Protein AF-A0AAF0RK86-F1 (afdb_monomer)

Structure (mmCIF, N/CA/C/O backbone):
data_AF-A0AAF0RK86-F1
#
_entry.id   AF-A0AAF0RK86-F1
#
loop_
_atom_site.group_PDB
_atom_site.id
_atom_site.type_symbol
_atom_site.label_atom_id
_atom_site.label_alt_id
_atom_site.label_comp_id
_atom_site.label_asym_id
_atom_site.label_entity_id
_atom_site.label_seq_id
_atom_site.pdbx_PDB_ins_code
_atom_site.Cartn_x
_atom_site.Cartn_y
_atom_site.Cartn_z
_atom_site.occupancy
_atom_site.B_iso_or_equiv
_atom_site.auth_seq_id
_atom_site.auth_comp_id
_atom_site.auth_asym_id
_atom_site.auth_atom_id
_atom_site.pdbx_PDB_model_num
ATOM 1 N N . MET A 1 1 ? 16.952 -44.220 6.419 1.00 40.09 1 MET A N 1
ATOM 2 C CA . MET A 1 1 ? 17.665 -42.927 6.350 1.00 40.09 1 MET A CA 1
ATOM 3 C C . MET A 1 1 ? 16.586 -41.848 6.299 1.00 40.09 1 MET A C 1
ATOM 5 O O . MET A 1 1 ? 15.964 -41.678 5.262 1.00 40.09 1 MET A O 1
ATOM 9 N N . PHE A 1 2 ? 16.224 -41.270 7.447 1.00 36.56 2 PHE A N 1
ATOM 10 C CA . PHE A 1 2 ? 15.097 -40.336 7.564 1.00 36.56 2 PHE A CA 1
ATOM 11 C C . PHE A 1 2 ? 15.593 -38.906 7.329 1.00 36.56 2 PHE A C 1
ATOM 13 O O . PHE A 1 2 ? 16.354 -38.378 8.135 1.00 36.56 2 PHE A O 1
ATOM 20 N N . GLY A 1 3 ? 15.179 -38.295 6.219 1.00 39.00 3 GLY A N 1
ATOM 21 C CA . GLY A 1 3 ? 15.371 -36.870 5.964 1.00 39.00 3 GLY A CA 1
ATOM 22 C C . GLY A 1 3 ? 14.286 -36.075 6.681 1.00 39.00 3 GLY A C 1
ATOM 23 O O . GLY A 1 3 ? 13.140 -36.055 6.241 1.00 39.00 3 GLY A O 1
ATOM 24 N N . ILE A 1 4 ? 14.635 -35.444 7.800 1.00 43.69 4 ILE A N 1
ATOM 25 C CA . ILE A 1 4 ? 13.750 -34.507 8.494 1.00 43.69 4 ILE A CA 1
ATOM 26 C C . ILE A 1 4 ? 13.741 -33.215 7.676 1.00 43.69 4 ILE A C 1
ATOM 28 O O . ILE A 1 4 ? 14.722 -32.472 7.652 1.00 43.69 4 ILE A O 1
ATOM 32 N N . GLY A 1 5 ? 12.637 -32.969 6.970 1.00 41.56 5 GLY A N 1
ATOM 33 C CA . GLY A 1 5 ? 12.383 -31.692 6.316 1.00 41.56 5 GLY A CA 1
ATOM 34 C C . GLY A 1 5 ? 12.372 -30.568 7.349 1.00 41.56 5 GLY A C 1
ATOM 35 O O . GLY A 1 5 ? 11.684 -30.656 8.368 1.00 41.56 5 GLY A O 1
ATOM 36 N N . LYS A 1 6 ? 13.136 -29.502 7.090 1.00 40.78 6 LYS A N 1
ATOM 37 C CA . LYS A 1 6 ? 12.998 -28.231 7.808 1.00 40.78 6 LYS A CA 1
ATOM 38 C C . LYS A 1 6 ? 11.558 -27.746 7.624 1.00 40.78 6 LYS A C 1
ATOM 40 O O . LYS A 1 6 ? 11.199 -27.292 6.544 1.00 40.78 6 LYS A O 1
ATOM 45 N N . LYS A 1 7 ? 10.738 -27.843 8.674 1.00 39.44 7 LYS A N 1
ATOM 46 C CA . LYS A 1 7 ? 9.525 -27.030 8.794 1.00 39.44 7 LYS A CA 1
ATOM 47 C C . LYS A 1 7 ? 9.979 -25.576 8.847 1.00 39.44 7 LYS A C 1
ATOM 49 O O . LYS A 1 7 ? 10.621 -25.172 9.812 1.00 39.44 7 LYS A O 1
ATOM 54 N N . THR A 1 8 ? 9.686 -24.816 7.803 1.00 38.19 8 THR A N 1
ATOM 55 C CA . THR A 1 8 ? 9.749 -23.359 7.842 1.00 38.19 8 THR A CA 1
ATOM 56 C C . THR A 1 8 ? 8.647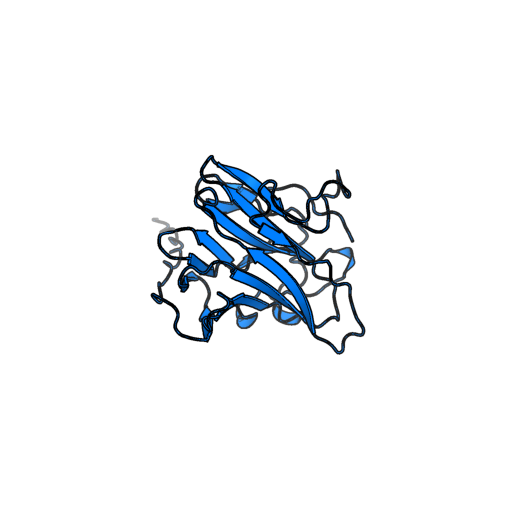 -22.912 8.795 1.00 38.19 8 THR A C 1
ATOM 58 O O . THR A 1 8 ? 7.467 -22.982 8.464 1.00 38.19 8 THR A O 1
ATOM 61 N N . THR A 1 9 ? 9.003 -22.565 10.026 1.00 41.25 9 THR A N 1
ATOM 62 C CA . THR A 1 9 ? 8.086 -21.906 10.954 1.00 41.25 9 THR A CA 1
ATOM 63 C C . THR A 1 9 ? 7.843 -20.506 10.400 1.00 41.25 9 THR A C 1
ATOM 65 O O . THR A 1 9 ? 8.735 -19.662 10.456 1.00 41.25 9 THR A O 1
ATOM 68 N N . GLU A 1 10 ? 6.672 -20.262 9.810 1.00 49.47 10 GLU A N 1
ATOM 69 C CA . GLU A 1 10 ? 6.199 -18.892 9.607 1.00 49.47 10 GLU A CA 1
ATOM 70 C C . GLU A 1 10 ? 6.184 -18.209 10.975 1.00 49.47 10 GLU A C 1
ATOM 72 O O . GLU A 1 10 ? 5.601 -18.723 11.932 1.00 49.47 10 GLU A O 1
ATOM 77 N N . ALA A 1 11 ? 6.901 -17.092 11.099 1.00 56.56 11 ALA A N 1
ATOM 78 C CA . ALA A 1 11 ? 6.894 -16.309 12.322 1.00 56.56 11 ALA A CA 1
ATOM 79 C C . ALA A 1 11 ? 5.467 -15.795 12.554 1.00 56.56 11 ALA A C 1
ATOM 81 O O . ALA A 1 11 ? 4.957 -14.995 11.771 1.00 56.56 11 ALA A O 1
ATOM 82 N N . THR A 1 12 ? 4.818 -16.276 13.614 1.00 66.88 12 THR A N 1
ATOM 83 C CA . THR A 1 12 ? 3.510 -15.785 14.057 1.00 66.88 12 THR A CA 1
ATOM 84 C C . THR A 1 12 ? 3.578 -14.287 14.318 1.00 66.88 12 THR A C 1
ATOM 86 O O . THR A 1 12 ? 4.503 -13.814 14.980 1.00 66.88 12 THR A O 1
ATOM 89 N N . ALA A 1 13 ? 2.593 -13.555 13.802 1.00 77.81 13 ALA A N 1
ATOM 90 C CA . ALA A 1 13 ? 2.489 -12.121 14.006 1.00 77.81 13 ALA A CA 1
ATOM 91 C C . ALA A 1 13 ? 2.368 -11.767 15.499 1.00 77.81 13 ALA A C 1
ATOM 93 O O . ALA A 1 13 ? 1.672 -12.462 16.242 1.00 77.81 13 ALA A O 1
ATOM 94 N N . SER A 1 14 ? 3.025 -10.687 15.935 1.00 90.06 14 SER A N 1
ATOM 95 C CA . SER A 1 14 ? 2.922 -10.183 17.313 1.00 90.06 14 SER A CA 1
ATOM 96 C C . SER A 1 14 ? 2.040 -8.936 17.365 1.00 90.06 14 SER A C 1
ATOM 98 O O . SER A 1 14 ? 2.344 -7.946 16.697 1.00 90.06 14 SER A O 1
ATOM 100 N N . ASP A 1 15 ? 0.976 -8.980 18.164 1.00 93.50 15 ASP A N 1
ATOM 101 C CA . ASP A 1 15 ? 0.041 -7.866 18.352 1.00 93.50 15 ASP A CA 1
ATOM 102 C C . ASP A 1 15 ? 0.522 -6.922 19.466 1.00 93.50 15 ASP A C 1
ATOM 104 O O . ASP A 1 15 ? 0.817 -7.360 20.580 1.00 93.50 15 ASP A O 1
ATOM 108 N N . LEU A 1 16 ? 0.623 -5.632 19.150 1.00 95.38 16 LEU A N 1
ATOM 109 C CA . LEU A 1 16 ? 1.061 -4.561 20.046 1.00 95.38 16 LEU A CA 1
ATOM 110 C C . LEU A 1 16 ? -0.105 -3.8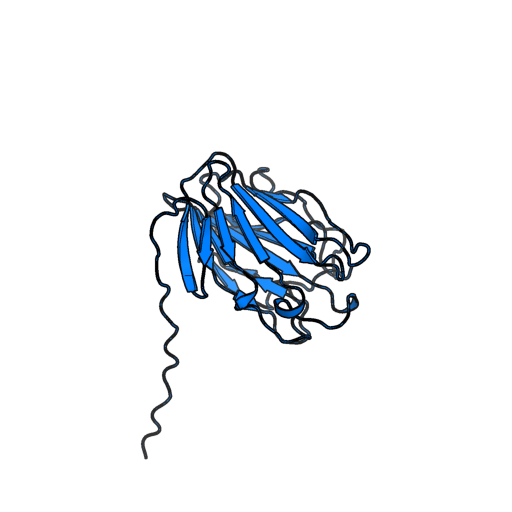81 20.785 1.00 95.38 16 LEU A C 1
ATOM 112 O O . LEU A 1 16 ? 0.127 -2.993 21.604 1.00 95.38 16 LEU A O 1
ATOM 116 N N . GLY A 1 17 ? -1.351 -4.281 20.514 1.00 95.44 17 GLY A N 1
ATOM 117 C CA . GLY A 1 17 ? -2.549 -3.697 21.107 1.00 95.44 17 GLY A CA 1
ATOM 118 C C . GLY A 1 17 ? -3.030 -2.456 20.357 1.00 95.44 17 GLY A C 1
ATOM 119 O O . GLY A 1 17 ? -3.037 -2.418 19.128 1.00 95.44 17 GLY A O 1
ATOM 120 N N . VAL A 1 18 ? -3.489 -1.444 21.096 1.00 94.94 18 VAL A N 1
ATOM 121 C CA . VAL A 1 18 ? -3.996 -0.187 20.525 1.00 94.94 18 VAL A CA 1
ATOM 122 C C . VAL A 1 18 ? -2.891 0.863 20.556 1.00 94.94 18 VAL A C 1
ATOM 124 O O . VAL A 1 18 ? -2.265 1.070 21.595 1.00 94.94 18 VAL A O 1
ATOM 127 N N . ALA A 1 19 ? -2.652 1.523 19.426 1.00 94.75 19 ALA A N 1
ATOM 128 C CA . ALA A 1 19 ? -1.661 2.583 19.326 1.00 94.75 19 ALA A CA 1
ATOM 129 C C . ALA A 1 19 ? -1.999 3.750 20.262 1.00 94.75 19 ALA A C 1
ATOM 131 O O . ALA A 1 19 ? -3.167 4.068 20.487 1.00 94.75 19 ALA A O 1
ATOM 132 N N . GLN A 1 20 ? -0.952 4.374 20.791 1.00 93.94 20 GLN A N 1
ATOM 133 C CA . GLN A 1 20 ? -1.006 5.624 21.541 1.00 93.94 20 GLN A CA 1
ATOM 134 C C . GLN A 1 20 ? 0.159 6.488 21.055 1.00 93.94 20 GLN A C 1
ATOM 136 O O . GLN A 1 20 ? 1.323 6.159 21.296 1.00 93.94 20 GLN A O 1
ATOM 141 N N . GLY A 1 21 ? -0.141 7.562 20.329 1.00 95.12 21 GLY A N 1
ATOM 142 C CA . GLY A 1 21 ? 0.867 8.389 19.672 1.00 95.12 21 GLY A CA 1
ATOM 143 C C . GLY A 1 21 ? 1.490 7.708 18.447 1.00 95.12 21 GLY A C 1
ATOM 144 O O . GLY A 1 21 ? 0.813 7.029 17.673 1.00 95.12 21 GLY A O 1
ATOM 145 N N . ARG A 1 22 ? 2.798 7.906 18.236 1.00 96.62 22 ARG A N 1
ATOM 146 C CA . ARG A 1 22 ? 3.511 7.397 17.054 1.00 96.62 22 ARG A CA 1
ATOM 147 C C . ARG A 1 22 ? 4.191 6.057 17.335 1.00 96.62 22 ARG A C 1
ATOM 149 O O . ARG A 1 22 ? 5.082 5.996 18.178 1.00 96.62 22 ARG A O 1
ATOM 156 N N . ILE A 1 23 ? 3.834 5.022 16.577 1.00 96.62 23 ILE A N 1
ATOM 157 C CA . ILE A 1 23 ? 4.388 3.667 16.702 1.00 96.62 23 ILE A CA 1
ATOM 158 C C . ILE A 1 23 ? 4.954 3.200 15.358 1.00 96.62 23 ILE A C 1
ATOM 160 O O . ILE A 1 23 ? 4.256 3.253 14.351 1.00 96.62 23 ILE A O 1
ATOM 164 N N . SER A 1 24 ? 6.192 2.701 15.348 1.00 95.06 24 SER A N 1
ATOM 165 C CA . SER A 1 24 ? 6.800 2.056 14.175 1.00 95.06 24 SER A CA 1
ATOM 166 C C . SER A 1 24 ? 6.700 0.537 14.289 1.00 95.06 24 SER A C 1
ATOM 168 O O . SER A 1 24 ? 6.996 -0.024 15.346 1.00 95.06 24 SER A O 1
ATOM 170 N N . LEU A 1 25 ? 6.267 -0.125 13.215 1.00 94.44 25 LEU A N 1
ATOM 171 C CA . LEU A 1 25 ? 6.122 -1.577 13.158 1.00 94.44 25 LEU A CA 1
ATOM 172 C C . LEU A 1 25 ? 7.380 -2.259 12.611 1.00 94.44 25 LEU A C 1
ATOM 174 O O . LEU A 1 25 ? 7.923 -1.898 11.562 1.00 94.44 25 LEU A O 1
ATOM 178 N N . GLN A 1 26 ? 7.765 -3.348 13.269 1.00 91.12 26 GLN A N 1
ATOM 179 C CA . GLN A 1 26 ? 8.656 -4.377 12.735 1.00 91.12 26 GLN A CA 1
ATOM 180 C C . GLN A 1 26 ? 7.868 -5.394 11.904 1.00 91.12 26 GLN A C 1
ATOM 182 O O . GLN A 1 26 ? 6.641 -5.503 12.011 1.00 91.12 26 GLN A O 1
ATOM 187 N N . LYS A 1 27 ? 8.562 -6.127 11.029 1.00 85.75 27 LYS A N 1
ATOM 188 C CA . LYS A 1 27 ? 7.922 -7.116 10.153 1.00 85.75 27 LYS A CA 1
ATOM 189 C C . LYS A 1 27 ? 7.060 -8.112 10.943 1.00 85.75 27 LYS A C 1
ATOM 191 O O . LYS A 1 27 ? 7.476 -8.609 11.985 1.00 85.75 27 LYS A O 1
ATOM 196 N N . ASN A 1 28 ? 5.869 -8.414 10.420 1.00 86.94 28 ASN A N 1
ATOM 197 C CA . ASN A 1 28 ? 4.842 -9.259 11.042 1.00 86.94 28 ASN A CA 1
ATOM 198 C C . ASN A 1 28 ? 4.231 -8.707 12.342 1.00 86.94 28 ASN A C 1
ATOM 200 O O . ASN A 1 28 ? 3.470 -9.419 12.992 1.00 86.94 28 ASN A O 1
ATOM 204 N N . GLN A 1 29 ? 4.499 -7.460 12.736 1.00 95.06 29 GLN A N 1
ATOM 205 C CA . GLN A 1 29 ? 3.771 -6.849 13.846 1.00 95.06 29 GLN A CA 1
ATOM 206 C C . GLN A 1 29 ? 2.385 -6.372 13.412 1.00 95.06 29 GLN A C 1
ATOM 208 O O . GLN A 1 29 ? 2.166 -5.964 12.265 1.00 95.06 29 GLN A O 1
ATOM 213 N N . ILE A 1 30 ? 1.460 -6.431 14.364 1.00 96.56 30 ILE A N 1
ATOM 214 C CA . ILE A 1 30 ? 0.083 -5.966 14.239 1.00 96.56 30 ILE A CA 1
ATOM 215 C C . ILE A 1 30 ? -0.157 -4.891 15.297 1.00 96.56 30 ILE A C 1
ATOM 217 O O . ILE A 1 30 ? 0.348 -4.992 16.411 1.00 96.56 30 ILE A O 1
ATOM 221 N N . ILE A 1 31 ? -0.931 -3.868 14.954 1.00 97.75 31 ILE A N 1
ATOM 222 C CA . ILE A 1 31 ? -1.416 -2.862 15.899 1.00 97.75 31 ILE A CA 1
ATOM 223 C C . ILE A 1 31 ? -2.811 -2.397 15.493 1.00 97.75 31 ILE A C 1
ATOM 225 O O . ILE A 1 31 ? -3.184 -2.478 14.324 1.00 97.75 31 ILE A O 1
ATOM 229 N N . SER A 1 32 ? -3.586 -1.891 16.441 1.00 97.75 32 SER A N 1
ATOM 230 C CA . SER A 1 32 ? -4.899 -1.303 16.192 1.00 97.75 32 SER A CA 1
ATOM 231 C C . SER A 1 32 ? -4.868 0.217 16.343 1.00 97.75 32 SER A C 1
ATOM 233 O O . SER A 1 32 ? -4.346 0.734 17.325 1.00 97.75 32 SER A O 1
ATOM 235 N N . LEU A 1 33 ? -5.479 0.935 15.406 1.00 96.56 33 LEU A N 1
ATOM 236 C CA . LEU A 1 33 ? -5.836 2.345 15.536 1.00 96.56 33 LEU A CA 1
ATOM 237 C C . LEU A 1 33 ? -7.311 2.479 15.911 1.00 96.56 33 LEU A C 1
ATOM 239 O O . LEU A 1 33 ? -8.171 1.741 15.418 1.00 96.56 33 LEU A O 1
ATOM 243 N N . THR A 1 34 ? -7.618 3.473 16.741 1.00 95.75 34 THR A N 1
ATOM 244 C CA . THR A 1 34 ? -9.001 3.906 16.955 1.00 95.75 34 THR A CA 1
ATOM 245 C C . THR A 1 34 ? -9.589 4.380 15.628 1.00 95.75 34 THR A C 1
ATOM 247 O O . THR A 1 34 ? -8.950 5.145 14.903 1.00 95.75 34 THR A O 1
ATOM 250 N N . LYS A 1 35 ? -10.809 3.930 15.305 1.00 94.88 35 LYS A N 1
ATOM 251 C CA . LYS A 1 35 ? -11.527 4.404 14.119 1.00 94.88 35 LYS A CA 1
ATOM 252 C C . LYS A 1 35 ? -11.834 5.887 14.249 1.00 94.88 35 LYS A C 1
ATOM 254 O O . LYS A 1 35 ? -12.396 6.332 15.245 1.00 94.88 35 LYS A O 1
ATOM 259 N N . THR A 1 36 ? -11.541 6.614 13.190 1.00 96.19 36 THR A N 1
ATOM 260 C CA . THR A 1 36 ? -11.872 8.025 13.030 1.00 96.19 36 THR A CA 1
ATOM 261 C C . THR A 1 36 ? -12.604 8.206 11.700 1.00 96.19 36 THR A C 1
ATOM 263 O O . THR A 1 36 ? -12.588 7.295 10.865 1.00 96.19 36 THR A O 1
ATOM 266 N N . PRO A 1 37 ? -13.276 9.350 11.473 1.00 96.12 37 PRO A N 1
ATOM 267 C CA . PRO A 1 37 ? -13.989 9.588 10.217 1.00 96.12 37 PRO A CA 1
ATOM 268 C C . PRO A 1 37 ? -13.097 9.505 8.974 1.00 96.12 37 PRO A C 1
ATOM 270 O O . PRO A 1 37 ? -13.595 9.263 7.878 1.00 96.12 37 PRO A O 1
ATOM 273 N N . LYS A 1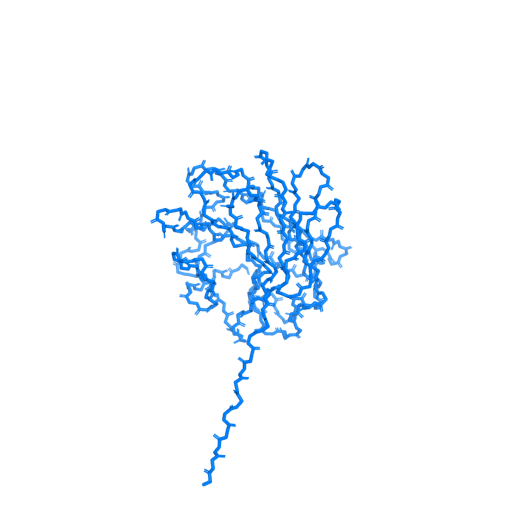 38 ? -11.791 9.731 9.146 1.00 97.00 38 LYS A N 1
ATOM 274 C CA . LYS A 1 38 ? -10.818 9.759 8.069 1.00 97.00 38 LYS A CA 1
ATOM 275 C C . LYS A 1 38 ? -9.472 9.240 8.551 1.00 97.00 38 LYS A C 1
ATOM 277 O O . LYS A 1 38 ? -8.970 9.676 9.582 1.00 97.00 38 LYS A O 1
ATOM 282 N N . ILE A 1 39 ? -8.892 8.358 7.754 1.00 97.81 39 ILE A N 1
ATOM 283 C CA . ILE A 1 39 ? -7.532 7.855 7.896 1.00 97.81 39 ILE A CA 1
ATOM 284 C C . ILE A 1 39 ? -6.779 8.228 6.630 1.00 97.81 39 ILE A C 1
ATOM 286 O O . ILE A 1 39 ? -7.318 8.085 5.533 1.00 97.81 39 ILE A O 1
ATOM 290 N N . THR A 1 40 ? -5.541 8.680 6.774 1.00 98.50 40 THR A N 1
ATOM 291 C CA . THR A 1 40 ? -4.680 8.998 5.635 1.00 98.50 40 THR A CA 1
ATOM 292 C C . THR A 1 40 ? -3.478 8.068 5.655 1.00 98.50 40 THR A C 1
ATOM 294 O O . THR A 1 40 ? -2.742 7.988 6.640 1.00 98.50 40 THR A O 1
ATOM 297 N N . VAL A 1 41 ? -3.290 7.347 4.554 1.00 98.50 41 VAL A N 1
ATOM 298 C CA . VAL A 1 41 ? -2.061 6.608 4.272 1.00 98.50 41 VAL A CA 1
ATOM 299 C C . VAL A 1 41 ? -1.167 7.517 3.450 1.00 98.50 41 VAL A C 1
ATOM 301 O O . VAL A 1 41 ? -1.608 8.019 2.424 1.00 98.50 41 VAL A O 1
ATOM 304 N N . THR A 1 42 ? 0.079 7.698 3.868 1.00 98.38 42 THR A N 1
ATOM 305 C CA . THR A 1 42 ? 1.082 8.460 3.118 1.00 98.38 42 THR A CA 1
ATOM 306 C C . THR A 1 42 ? 2.311 7.597 2.925 1.00 98.38 42 THR A C 1
ATOM 308 O O . THR A 1 42 ? 2.846 7.060 3.894 1.00 98.38 42 THR A O 1
ATOM 311 N N . VAL A 1 43 ? 2.762 7.471 1.684 1.00 97.81 43 VAL A N 1
ATOM 312 C CA . VAL A 1 43 ? 4.028 6.824 1.333 1.00 97.81 43 VAL A CA 1
ATOM 313 C C . VAL A 1 43 ? 5.030 7.913 0.994 1.00 97.81 43 VAL A C 1
ATOM 315 O O . VAL A 1 43 ? 4.665 8.891 0.350 1.00 97.81 43 VAL A O 1
ATOM 318 N N . THR A 1 44 ? 6.277 7.765 1.431 1.00 96.19 44 THR A N 1
ATOM 319 C CA . THR A 1 44 ? 7.330 8.761 1.207 1.00 96.19 44 THR A CA 1
ATOM 320 C C . THR A 1 44 ? 8.606 8.133 0.665 1.00 96.19 44 THR A C 1
ATOM 322 O O . THR A 1 44 ? 8.932 6.986 0.977 1.00 96.19 44 THR A O 1
ATOM 325 N N . TRP A 1 45 ? 9.336 8.896 -0.148 1.00 94.81 45 TRP A N 1
ATOM 326 C CA . TRP A 1 45 ? 10.656 8.539 -0.674 1.00 94.81 45 TRP A CA 1
ATOM 327 C C . TRP A 1 45 ? 11.438 9.809 -1.055 1.00 94.81 45 TRP A C 1
ATOM 329 O O . TRP A 1 45 ? 10.839 10.856 -1.296 1.00 94.81 45 TRP A O 1
ATOM 339 N N . PRO A 1 46 ? 12.779 9.771 -1.143 1.00 93.06 46 PRO A N 1
ATOM 340 C CA . PRO A 1 46 ? 13.547 10.832 -1.781 1.00 93.06 46 PRO A CA 1
ATOM 341 C C . PRO A 1 46 ? 13.151 10.967 -3.254 1.00 93.06 46 PRO A C 1
ATOM 343 O O . PRO A 1 46 ? 13.171 9.975 -3.982 1.00 93.06 46 PRO A O 1
ATOM 346 N N . ASP A 1 47 ? 12.910 12.189 -3.727 1.00 90.38 47 ASP A N 1
ATOM 347 C CA . ASP A 1 47 ? 12.425 12.537 -5.079 1.00 90.38 47 ASP A CA 1
ATOM 348 C C . ASP A 1 47 ? 13.414 12.243 -6.239 1.00 90.38 47 ASP A C 1
ATOM 350 O O . ASP A 1 47 ? 13.306 12.790 -7.336 1.00 90.38 47 ASP A O 1
ATOM 354 N N . ARG A 1 48 ? 14.399 11.367 -6.003 1.00 87.69 48 ARG A N 1
ATOM 355 C CA . ARG A 1 48 ? 15.427 10.897 -6.952 1.00 87.69 48 ARG A CA 1
ATOM 356 C C . ARG A 1 48 ? 14.930 9.806 -7.896 1.00 87.69 48 ARG A C 1
ATOM 358 O O . ARG A 1 48 ? 15.608 9.496 -8.874 1.00 87.69 48 ARG A O 1
ATOM 365 N N . THR A 1 49 ? 13.798 9.198 -7.575 1.00 87.56 49 THR A N 1
ATOM 366 C CA . THR A 1 49 ? 13.105 8.214 -8.403 1.00 87.56 49 THR A CA 1
ATOM 367 C C . THR A 1 49 ? 11.615 8.520 -8.391 1.00 87.56 49 THR A C 1
ATOM 369 O O . THR A 1 49 ? 11.145 9.301 -7.563 1.00 87.56 49 THR A O 1
ATOM 372 N N . ASP A 1 50 ? 10.905 7.919 -9.334 1.00 88.38 50 ASP A N 1
ATOM 373 C CA . ASP A 1 50 ? 9.453 7.977 -9.402 1.00 88.38 50 ASP A CA 1
ATOM 374 C C . ASP A 1 50 ? 8.903 6.681 -8.799 1.00 88.38 50 ASP A C 1
ATOM 376 O O . ASP A 1 50 ? 9.213 5.595 -9.299 1.00 88.38 50 ASP A O 1
ATOM 380 N N . TYR A 1 51 ? 8.188 6.787 -7.683 1.00 92.19 51 TYR A N 1
ATOM 381 C CA . TYR A 1 51 ? 7.365 5.694 -7.182 1.00 92.19 51 TYR A CA 1
ATOM 382 C C . TYR A 1 51 ? 5.915 6.108 -7.362 1.00 92.19 51 TYR A C 1
ATOM 384 O O . TYR A 1 51 ? 5.555 7.233 -7.050 1.00 92.19 51 TYR A O 1
ATOM 392 N N . ASP A 1 52 ? 5.093 5.171 -7.799 1.00 93.50 52 ASP A N 1
ATOM 393 C CA . ASP A 1 52 ? 3.652 5.316 -7.821 1.00 93.50 52 ASP A CA 1
ATOM 394 C C . ASP A 1 52 ? 3.042 4.537 -6.656 1.00 93.50 52 ASP A C 1
ATOM 396 O O . ASP A 1 52 ? 3.476 3.425 -6.319 1.00 93.50 52 ASP A O 1
ATOM 400 N N . VAL A 1 53 ? 1.971 5.075 -6.088 1.00 97.12 53 VAL A N 1
ATOM 401 C CA . VAL A 1 53 ? 1.156 4.405 -5.082 1.00 97.12 53 VAL A CA 1
ATOM 402 C C . VAL A 1 53 ? -0.200 4.032 -5.674 1.00 97.12 53 VAL A C 1
ATOM 404 O O . VAL A 1 53 ? -0.796 4.711 -6.509 1.00 97.12 53 VAL A O 1
ATOM 407 N N . PHE A 1 54 ? -0.708 2.880 -5.257 1.00 98.25 54 PHE A N 1
ATOM 408 C CA . PHE A 1 54 ? -2.100 2.506 -5.473 1.00 98.25 54 PHE A CA 1
ATOM 409 C C . PHE A 1 54 ? -2.597 1.654 -4.311 1.00 98.25 54 PHE A C 1
ATOM 411 O O . PHE A 1 54 ? -1.819 1.225 -3.461 1.00 98.25 54 PHE A O 1
ATOM 418 N N . ALA A 1 55 ? -3.899 1.389 -4.257 1.00 98.69 55 ALA A N 1
ATOM 419 C CA . ALA A 1 55 ? -4.468 0.469 -3.284 1.00 98.69 55 ALA A CA 1
ATOM 420 C C . ALA A 1 55 ? -5.426 -0.532 -3.918 1.00 98.69 55 ALA A C 1
ATOM 422 O O . ALA A 1 55 ? -6.198 -0.198 -4.818 1.00 98.69 55 ALA A O 1
ATOM 423 N N . LEU A 1 56 ? -5.402 -1.755 -3.391 1.00 98.81 56 LEU A N 1
ATOM 424 C CA . LEU A 1 56 ? -6.473 -2.731 -3.572 1.00 98.81 56 LEU A CA 1
ATOM 425 C C . LEU A 1 56 ? -7.462 -2.573 -2.418 1.00 98.81 56 LEU A C 1
ATOM 427 O O . LEU A 1 56 ? -7.060 -2.629 -1.254 1.00 98.81 56 LEU A O 1
ATOM 431 N N . VAL A 1 57 ? -8.741 -2.392 -2.728 1.00 98.88 57 VAL A N 1
ATOM 432 C CA . VAL A 1 57 ? -9.816 -2.246 -1.742 1.00 98.88 57 VAL A CA 1
ATOM 433 C C . VAL A 1 57 ? -10.708 -3.471 -1.830 1.00 98.88 57 VAL A C 1
ATOM 435 O O . VAL A 1 57 ? -11.460 -3.622 -2.787 1.00 98.88 57 VAL A O 1
ATOM 438 N N . LEU A 1 58 ? -10.589 -4.363 -0.848 1.00 98.88 58 LEU A N 1
ATOM 439 C CA . LEU A 1 58 ? -11.438 -5.540 -0.716 1.00 98.88 58 LEU A CA 1
ATOM 440 C C . LEU A 1 58 ? -12.712 -5.159 0.035 1.00 98.88 58 LEU A C 1
ATOM 442 O O . LEU A 1 58 ? -12.650 -4.712 1.185 1.00 98.88 58 LEU A O 1
ATOM 446 N N . TYR A 1 59 ? -13.855 -5.406 -0.591 1.00 98.75 59 TYR A N 1
ATOM 447 C CA . TYR A 1 59 ? -15.171 -5.246 0.011 1.00 98.75 59 TYR A CA 1
ATOM 448 C C . TYR A 1 59 ? -15.669 -6.550 0.644 1.00 98.75 59 TYR A C 1
ATOM 450 O O . TYR A 1 59 ? -15.184 -7.646 0.354 1.00 98.75 59 TYR A O 1
ATOM 458 N N . THR A 1 60 ? -16.639 -6.439 1.549 1.00 98.31 60 THR A N 1
ATOM 459 C CA . THR A 1 60 ? -17.184 -7.559 2.335 1.00 98.31 60 THR A CA 1
ATOM 460 C C . THR A 1 60 ? -17.985 -8.565 1.509 1.00 98.31 60 THR A C 1
ATOM 462 O O . THR A 1 60 ? -18.118 -9.715 1.922 1.00 98.31 60 THR A O 1
ATOM 465 N N . ASP A 1 61 ? -18.477 -8.177 0.333 1.00 97.69 61 ASP A N 1
ATOM 466 C CA . ASP A 1 61 ? -19.093 -9.078 -0.652 1.00 97.69 61 ASP A CA 1
ATOM 467 C C . ASP A 1 61 ? -18.053 -9.837 -1.510 1.00 97.69 61 ASP A C 1
ATOM 469 O O . ASP A 1 61 ? -18.411 -10.702 -2.311 1.00 97.69 61 ASP A O 1
ATOM 473 N N . GLY A 1 62 ? -16.762 -9.545 -1.319 1.00 98.12 62 GLY A N 1
ATOM 474 C CA . GLY A 1 62 ? -15.637 -10.192 -1.980 1.00 98.12 62 GLY A CA 1
ATOM 475 C C . GLY A 1 62 ? -15.161 -9.522 -3.268 1.00 98.12 62 GLY A C 1
ATOM 476 O O . GLY A 1 62 ? -14.193 -10.018 -3.849 1.00 98.12 62 GLY A O 1
ATOM 477 N N . HIS A 1 63 ? -15.786 -8.432 -3.728 1.00 98.12 63 HIS A N 1
ATOM 478 C CA . HIS A 1 63 ? -15.241 -7.689 -4.866 1.00 98.12 63 HIS A CA 1
ATOM 479 C C . HIS A 1 63 ? -14.029 -6.844 -4.452 1.00 98.12 63 HIS A C 1
ATOM 481 O O . HIS A 1 63 ? -13.858 -6.480 -3.286 1.00 98.12 63 HIS A O 1
ATOM 487 N N . VAL A 1 64 ? -13.165 -6.552 -5.425 1.00 98.69 64 VAL A N 1
ATOM 488 C CA . VAL A 1 64 ? -11.962 -5.741 -5.225 1.00 98.69 64 VAL A CA 1
ATOM 489 C C . VAL A 1 64 ? -11.975 -4.590 -6.214 1.00 98.69 64 VAL A C 1
ATOM 491 O O . VAL A 1 64 ? -12.062 -4.810 -7.421 1.00 98.69 64 VAL A O 1
ATOM 494 N N . GLU A 1 65 ? -11.836 -3.372 -5.709 1.00 98.62 65 GLU A N 1
ATOM 495 C CA . GLU A 1 65 ? -11.566 -2.198 -6.534 1.00 98.62 65 GLU A CA 1
ATOM 496 C C . GLU A 1 65 ? -10.081 -1.822 -6.452 1.00 98.62 65 GLU A C 1
ATOM 498 O O . GLU A 1 65 ? -9.410 -2.082 -5.453 1.00 98.62 65 GLU A O 1
ATOM 503 N N . THR A 1 66 ? -9.540 -1.225 -7.517 1.00 98.50 66 THR A N 1
ATOM 504 C CA . THR A 1 66 ? -8.177 -0.673 -7.518 1.00 98.50 66 THR A CA 1
ATOM 505 C C . THR A 1 66 ? -8.245 0.842 -7.609 1.00 98.50 66 THR A C 1
ATOM 507 O O . THR A 1 66 ? -8.780 1.379 -8.577 1.00 98.50 66 THR A O 1
ATOM 510 N N . VAL A 1 67 ? -7.662 1.511 -6.619 1.00 98.56 67 VAL A N 1
ATOM 511 C CA . VAL A 1 67 ? -7.545 2.969 -6.546 1.00 98.56 67 VAL A CA 1
ATOM 512 C C . VAL A 1 67 ? -6.126 3.360 -6.936 1.00 98.56 67 VAL A C 1
ATOM 514 O O . VAL A 1 67 ? -5.189 3.008 -6.226 1.00 98.56 67 VAL A O 1
ATOM 517 N N . ALA A 1 68 ? -5.955 4.044 -8.066 1.00 97.44 68 ALA A N 1
ATOM 518 C CA . ALA A 1 68 ? -4.650 4.366 -8.646 1.00 97.44 68 ALA A CA 1
ATOM 519 C C . ALA A 1 68 ? -4.700 5.654 -9.484 1.00 97.44 68 ALA A C 1
ATOM 521 O O . ALA A 1 68 ? -5.775 6.104 -9.878 1.00 97.44 68 ALA A O 1
ATOM 522 N N . GLN A 1 69 ? -3.530 6.195 -9.832 1.00 96.00 69 GLN A N 1
ATOM 523 C CA . GLN A 1 69 ? -3.373 7.288 -10.811 1.00 96.00 69 GLN A CA 1
ATOM 524 C C . GLN A 1 69 ? -2.890 6.798 -12.187 1.00 96.00 69 GLN A C 1
ATOM 526 O O . GLN A 1 69 ? -2.502 7.592 -13.044 1.00 96.00 69 GLN A O 1
ATOM 531 N N . PHE A 1 70 ? -2.869 5.480 -12.393 1.00 95.00 70 PHE A N 1
ATOM 532 C CA . PHE A 1 70 ? -2.365 4.849 -13.606 1.00 95.00 70 PHE A CA 1
ATOM 533 C C . PHE A 1 70 ? -3.004 3.476 -13.845 1.00 95.00 70 PHE A C 1
ATOM 535 O O . PHE A 1 70 ? -3.375 2.747 -12.915 1.00 95.00 70 PHE A O 1
ATOM 542 N N . GLY A 1 71 ? -3.145 3.126 -15.123 1.00 95.56 71 GLY A N 1
ATOM 543 C CA . GLY A 1 71 ? -3.722 1.859 -15.556 1.00 95.56 71 GLY A CA 1
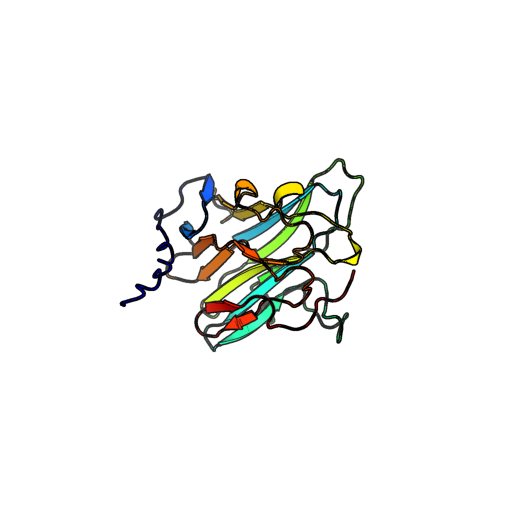ATOM 544 C C . GLY A 1 71 ? -2.705 0.722 -15.648 1.00 95.56 71 GLY A C 1
ATOM 545 O O . GLY A 1 71 ? -1.626 0.734 -15.055 1.00 95.56 71 GLY A O 1
ATOM 546 N N . THR A 1 72 ? -3.071 -0.290 -16.421 1.00 96.56 72 THR A N 1
ATOM 547 C CA . THR A 1 72 ? -2.225 -1.460 -16.707 1.00 96.56 72 THR A CA 1
ATOM 548 C C . THR A 1 72 ? -1.598 -1.334 -18.087 1.00 96.56 72 THR A C 1
ATOM 550 O O . THR A 1 72 ? -2.098 -0.572 -18.909 1.00 96.56 72 THR A O 1
ATOM 553 N N . GLU A 1 73 ? -0.562 -2.112 -18.392 1.00 94.94 73 GLU A N 1
ATOM 554 C CA . GLU A 1 73 ? 0.074 -2.092 -19.719 1.00 94.94 73 GLU A CA 1
ATOM 555 C C . GLU A 1 73 ? -0.949 -2.319 -20.850 1.00 94.94 73 GLU A C 1
ATOM 557 O O . GLU A 1 73 ? -0.908 -1.671 -21.894 1.00 94.94 73 GLU A O 1
ATOM 562 N N . ARG A 1 74 ? -1.936 -3.198 -20.622 1.00 95.00 74 ARG A N 1
ATOM 563 C CA . ARG A 1 74 ? -3.011 -3.468 -21.592 1.00 95.00 74 ARG A CA 1
ATOM 564 C C . ARG A 1 74 ? -4.030 -2.334 -21.688 1.00 95.00 74 ARG A C 1
ATOM 566 O O . ARG A 1 74 ? -4.521 -2.067 -22.780 1.00 95.00 74 ARG A O 1
ATOM 573 N N . ASN A 1 75 ? -4.345 -1.688 -20.566 1.00 95.25 75 ASN A N 1
ATOM 574 C CA . ASN A 1 75 ? -5.342 -0.623 -20.474 1.00 95.25 75 ASN A CA 1
ATOM 575 C C . ASN A 1 75 ? -4.773 0.567 -19.670 1.00 95.25 75 ASN A C 1
ATOM 577 O O . ASN A 1 75 ? -5.147 0.766 -18.512 1.00 95.25 75 ASN A O 1
ATOM 581 N N . PRO A 1 76 ? -3.864 1.378 -20.243 1.00 92.56 76 PRO A N 1
ATOM 582 C CA . PRO A 1 76 ? -3.095 2.371 -19.478 1.00 92.56 76 PRO A CA 1
ATOM 583 C C . PRO A 1 76 ? -3.936 3.551 -18.975 1.00 92.56 76 PRO A C 1
ATOM 585 O O . PRO A 1 76 ? -3.563 4.214 -18.010 1.00 92.56 76 PRO A O 1
ATOM 588 N N . ARG A 1 77 ? -5.086 3.802 -19.611 1.00 92.81 77 ARG A N 1
ATOM 589 C CA . ARG A 1 77 ? -6.044 4.855 -19.232 1.00 92.81 77 ARG A CA 1
ATOM 590 C C . ARG A 1 77 ? -7.230 4.338 -18.418 1.00 92.81 77 ARG A C 1
ATOM 592 O O . ARG A 1 77 ? -8.110 5.120 -18.083 1.00 92.81 77 ARG A O 1
ATOM 599 N N . ASP A 1 78 ? -7.270 3.038 -18.140 1.00 93.19 78 ASP A N 1
ATOM 600 C CA . ASP A 1 78 ? -8.319 2.426 -17.331 1.00 93.19 78 ASP A CA 1
ATOM 601 C C . ASP A 1 78 ? -7.851 2.360 -15.878 1.00 93.19 78 ASP A C 1
ATOM 603 O O . ASP A 1 78 ? -7.238 1.390 -15.427 1.00 93.19 78 ASP A O 1
ATOM 607 N N . TYR A 1 79 ? -8.055 3.468 -15.175 1.00 95.81 79 TYR A N 1
ATOM 608 C CA . TYR A 1 79 ? -7.799 3.590 -13.749 1.00 95.81 79 TYR A CA 1
ATOM 609 C C . TYR A 1 79 ? -8.828 4.516 -13.118 1.00 95.81 79 TYR A C 1
ATOM 611 O O . TYR A 1 79 ? -9.457 5.335 -13.794 1.00 95.81 79 TYR A O 1
ATOM 619 N N . ARG A 1 80 ? -8.997 4.389 -11.803 1.00 97.19 80 ARG A N 1
ATOM 620 C CA . ARG A 1 80 ? -9.871 5.259 -11.023 1.00 97.19 80 ARG A CA 1
ATOM 621 C C . ARG A 1 80 ? -9.100 5.823 -9.835 1.00 97.19 80 ARG A C 1
ATOM 623 O O . ARG A 1 80 ? -8.491 5.042 -9.104 1.00 97.19 80 ARG A O 1
ATOM 630 N N . PRO A 1 81 ? -9.153 7.146 -9.608 1.00 97.75 81 PRO A N 1
ATOM 631 C CA . PRO A 1 81 ? -8.508 7.761 -8.456 1.00 97.75 81 PRO A CA 1
ATOM 632 C C . PRO A 1 81 ? -9.300 7.537 -7.164 1.00 97.75 81 PRO A C 1
ATOM 634 O O . PRO A 1 81 ? -8.802 7.870 -6.099 1.00 97.75 81 PRO A O 1
ATOM 637 N N . SER A 1 82 ? -10.513 6.989 -7.227 1.00 98.56 82 SER A N 1
ATOM 638 C CA . SER A 1 82 ? -11.324 6.675 -6.055 1.00 98.56 82 SER A CA 1
ATOM 639 C C . SER A 1 82 ? -12.167 5.428 -6.278 1.00 98.56 82 SER A C 1
ATOM 641 O O . SER A 1 82 ? -12.454 5.059 -7.423 1.00 98.56 82 SER A O 1
ATOM 643 N N . THR A 1 83 ? -12.592 4.807 -5.181 1.00 98.75 83 THR A N 1
ATOM 644 C CA . THR A 1 83 ? -13.610 3.758 -5.225 1.00 98.75 83 THR A CA 1
ATOM 645 C C . THR A 1 83 ? -14.949 4.299 -5.718 1.00 98.75 83 THR A C 1
ATOM 647 O O . THR A 1 83 ? -15.205 5.507 -5.677 1.00 98.75 83 THR A O 1
ATOM 650 N N . THR A 1 84 ? -15.827 3.406 -6.176 1.00 98.19 84 THR A N 1
ATOM 651 C CA . THR A 1 84 ? -17.169 3.752 -6.670 1.00 98.19 84 THR A CA 1
ATOM 652 C C . THR A 1 84 ? -18.017 4.464 -5.608 1.00 98.19 84 THR A C 1
ATOM 654 O O . THR A 1 84 ? -18.783 5.367 -5.940 1.00 98.19 84 THR A O 1
ATOM 657 N N . ASP A 1 85 ? -17.862 4.100 -4.334 1.00 97.69 85 ASP A N 1
ATOM 658 C CA . ASP A 1 85 ? -18.539 4.736 -3.195 1.00 97.69 85 ASP A CA 1
ATOM 659 C C . ASP A 1 85 ? -17.799 5.969 -2.636 1.00 97.69 85 ASP A C 1
ATOM 661 O O . ASP A 1 85 ? -18.280 6.597 -1.693 1.00 97.69 85 ASP A O 1
ATOM 665 N N . GLY A 1 86 ? -16.634 6.319 -3.195 1.00 98.12 86 GLY A N 1
ATOM 666 C CA . GLY A 1 86 ? -15.802 7.447 -2.767 1.00 98.12 86 GLY A CA 1
ATOM 667 C C . GLY A 1 86 ? -15.088 7.253 -1.425 1.00 98.12 86 GLY A C 1
ATOM 668 O O . GLY A 1 86 ? -14.452 8.185 -0.935 1.00 98.12 86 GLY A O 1
ATOM 669 N N . ALA A 1 87 ? -15.178 6.068 -0.818 1.00 98.25 87 ALA A N 1
ATOM 670 C CA . ALA A 1 87 ? -14.630 5.798 0.505 1.00 98.25 87 ALA A CA 1
ATOM 671 C C . ALA A 1 87 ? -13.098 5.744 0.534 1.00 98.25 87 ALA A C 1
ATOM 673 O O . ALA A 1 87 ? -12.502 6.048 1.565 1.00 98.25 87 ALA A O 1
ATOM 674 N N . VAL A 1 88 ? -12.449 5.379 -0.574 1.00 98.69 88 VAL A N 1
ATOM 675 C CA . VAL A 1 88 ? -10.985 5.383 -0.696 1.00 98.69 88 VAL A CA 1
ATOM 676 C C . VAL A 1 88 ? -10.592 6.221 -1.903 1.00 98.69 88 VAL A C 1
ATOM 678 O O . VAL A 1 88 ? -11.078 5.964 -3.001 1.00 98.69 88 VAL A O 1
ATOM 681 N N . THR A 1 89 ? -9.728 7.221 -1.716 1.00 98.69 89 THR A N 1
ATOM 682 C CA . THR A 1 89 ? -9.339 8.180 -2.764 1.00 98.69 89 THR A CA 1
ATOM 683 C C . THR A 1 89 ? -7.835 8.439 -2.761 1.00 98.69 89 THR A C 1
ATOM 685 O O . THR A 1 89 ? -7.269 8.819 -1.742 1.00 98.69 89 THR A O 1
ATOM 688 N N . HIS A 1 90 ? -7.189 8.283 -3.913 1.00 98.31 90 HIS A N 1
ATOM 689 C CA . HIS A 1 90 ? -5.812 8.697 -4.163 1.00 98.31 90 HIS A CA 1
ATOM 690 C C . HIS A 1 90 ? -5.739 10.207 -4.403 1.00 98.31 90 HIS A C 1
ATOM 692 O O . HIS A 1 90 ? -6.443 10.726 -5.271 1.00 98.31 90 HIS A O 1
ATOM 698 N N . LEU A 1 91 ? -4.859 10.913 -3.693 1.00 96.56 91 LEU A N 1
ATOM 699 C CA . LEU A 1 91 ? -4.838 12.382 -3.685 1.00 96.56 91 LEU A CA 1
ATOM 700 C C . LEU A 1 91 ? -4.023 13.034 -4.805 1.00 96.56 91 LEU A C 1
ATOM 702 O O . LEU A 1 91 ? -4.105 14.244 -4.999 1.00 96.56 91 LEU A O 1
ATOM 706 N N . GLY A 1 92 ? -3.274 12.249 -5.568 1.00 89.88 92 GLY A N 1
ATOM 707 C CA . GLY A 1 92 ? -2.585 12.718 -6.767 1.00 89.88 92 GLY A CA 1
ATOM 708 C C . GLY A 1 92 ? -1.274 11.989 -6.986 1.00 89.88 92 GLY A C 1
ATOM 709 O O . GLY A 1 92 ? -0.800 11.309 -6.087 1.00 89.88 92 GLY A O 1
ATOM 710 N N . ASP A 1 93 ? -0.750 12.121 -8.197 1.00 85.69 93 ASP A N 1
ATOM 711 C CA . ASP A 1 93 ? 0.525 11.560 -8.643 1.00 85.69 93 ASP A CA 1
ATOM 712 C C . ASP A 1 93 ? 1.651 12.576 -8.414 1.00 85.69 93 ASP A C 1
ATOM 714 O O . ASP A 1 93 ? 1.518 13.728 -8.851 1.00 85.69 93 ASP A O 1
ATOM 718 N N . ILE A 1 94 ? 2.744 12.176 -7.761 1.00 84.06 94 ILE A N 1
ATOM 719 C CA . ILE A 1 94 ? 3.922 13.029 -7.561 1.00 84.06 94 ILE A CA 1
ATOM 720 C C . ILE A 1 94 ? 5.094 12.507 -8.378 1.00 84.06 94 ILE A C 1
ATOM 722 O O . ILE A 1 94 ? 5.743 11.529 -8.034 1.00 84.06 94 ILE A O 1
ATOM 726 N N . LYS A 1 95 ? 5.429 13.271 -9.418 1.00 79.75 95 LYS A N 1
ATOM 727 C CA . LYS A 1 95 ? 6.545 12.970 -10.313 1.00 79.75 95 LYS A CA 1
ATOM 728 C C . LYS A 1 95 ? 7.899 13.204 -9.658 1.00 79.75 95 LYS A C 1
ATOM 730 O O . LYS A 1 95 ? 8.053 14.043 -8.766 1.00 79.75 95 LYS A O 1
ATOM 735 N N . ARG A 1 96 ? 8.917 12.558 -10.231 1.00 80.50 96 ARG A N 1
ATOM 736 C CA . ARG A 1 96 ? 10.336 12.790 -9.924 1.00 80.50 96 ARG A CA 1
ATOM 737 C C . ARG A 1 96 ? 10.694 14.283 -9.888 1.00 80.50 96 ARG A C 1
ATOM 739 O O . ARG A 1 96 ? 10.396 15.031 -10.823 1.00 80.50 96 ARG A O 1
ATOM 746 N N . GLY A 1 97 ? 11.395 14.682 -8.830 1.00 81.31 97 GLY A N 1
ATOM 747 C CA . GLY A 1 97 ? 11.832 16.055 -8.594 1.00 81.31 97 GLY A CA 1
ATOM 748 C C . GLY A 1 97 ? 13.319 16.283 -8.883 1.00 81.31 97 GLY A C 1
ATOM 749 O O . GLY A 1 97 ? 13.905 15.686 -9.789 1.00 81.31 97 GLY A O 1
ATOM 750 N N . THR A 1 98 ? 13.942 17.192 -8.125 1.00 79.88 98 THR A N 1
ATOM 751 C CA . THR A 1 98 ? 15.350 17.595 -8.322 1.00 79.88 98 THR A CA 1
ATOM 752 C C . THR A 1 98 ? 16.358 16.700 -7.596 1.00 79.88 98 THR A C 1
ATOM 754 O O . THR A 1 98 ? 17.567 16.884 -7.754 1.00 79.88 98 THR A O 1
ATOM 757 N N . GLY A 1 99 ? 15.885 15.740 -6.799 1.00 79.50 99 GLY A N 1
ATOM 758 C CA . GLY A 1 99 ? 16.718 14.817 -6.027 1.00 79.50 99 GLY A CA 1
ATOM 759 C C . GLY A 1 99 ? 17.145 15.345 -4.650 1.00 79.50 99 GLY A C 1
ATOM 760 O O . GLY A 1 99 ? 18.055 14.765 -4.032 1.00 79.50 99 GLY A O 1
ATOM 761 N N . ARG A 1 100 ? 16.546 16.460 -4.213 1.00 84.31 100 ARG A N 1
ATOM 762 C CA . ARG A 1 100 ? 16.844 17.195 -2.972 1.00 84.31 100 ARG A CA 1
ATOM 763 C C . ARG A 1 100 ? 15.693 17.193 -1.966 1.00 84.31 100 ARG A C 1
ATOM 765 O O . ARG A 1 100 ? 15.928 17.590 -0.828 1.00 84.31 100 ARG A O 1
ATOM 772 N N . ASP A 1 101 ? 14.517 16.723 -2.363 1.00 91.06 101 ASP A N 1
ATOM 773 C CA . ASP A 1 101 ? 13.288 16.806 -1.580 1.00 91.06 101 ASP A CA 1
ATOM 774 C C . ASP A 1 101 ? 12.736 15.407 -1.263 1.00 91.06 101 ASP A C 1
ATOM 776 O O . ASP A 1 101 ? 13.239 14.376 -1.723 1.00 91.06 101 ASP A O 1
ATOM 780 N N . ILE A 1 102 ? 11.697 15.364 -0.432 1.00 91.94 102 ILE A N 1
ATOM 781 C CA . ILE A 1 102 ? 10.932 14.148 -0.162 1.00 91.94 102 ILE A CA 1
ATOM 782 C C . ILE A 1 102 ? 9.650 14.205 -0.986 1.00 91.94 102 ILE A C 1
ATOM 784 O O . ILE A 1 102 ? 8.814 15.088 -0.790 1.00 91.94 102 ILE A O 1
ATOM 788 N N . ALA A 1 103 ? 9.504 13.248 -1.894 1.00 94.12 103 ALA A N 1
ATOM 789 C CA . ALA A 1 103 ? 8.253 12.977 -2.575 1.00 94.12 103 ALA A CA 1
ATOM 790 C C . ALA A 1 103 ? 7.326 12.176 -1.653 1.00 94.12 103 ALA A C 1
ATOM 792 O O . ALA A 1 103 ? 7.774 11.433 -0.770 1.00 94.12 103 ALA A O 1
ATOM 793 N N . ASN A 1 104 ? 6.024 12.360 -1.839 1.00 95.12 104 ASN A N 1
ATOM 794 C CA . ASN A 1 104 ? 5.018 11.592 -1.132 1.00 95.12 104 ASN A CA 1
ATOM 795 C C . ASN A 1 104 ? 3.752 11.441 -1.961 1.00 95.12 104 ASN A C 1
ATOM 797 O O . ASN A 1 104 ? 3.390 12.349 -2.696 1.00 95.12 104 ASN A O 1
ATOM 801 N N . GLU A 1 105 ? 3.056 10.331 -1.773 1.00 97.12 105 GLU A N 1
ATOM 802 C CA . GLU A 1 105 ? 1.702 10.141 -2.280 1.00 97.12 105 GLU A CA 1
ATOM 803 C C . GLU A 1 105 ? 0.793 9.664 -1.158 1.00 97.12 105 GLU A C 1
ATOM 805 O O . GLU A 1 105 ? 1.217 8.928 -0.258 1.00 97.12 105 GLU A O 1
ATOM 810 N N . SER A 1 106 ? -0.465 10.100 -1.214 1.00 98.00 106 SER A N 1
ATOM 811 C CA . SER A 1 106 ? -1.433 9.864 -0.151 1.00 98.00 106 SER A CA 1
ATOM 812 C C . SER A 1 106 ? -2.727 9.248 -0.661 1.00 98.00 106 SER A C 1
ATOM 814 O O . SER A 1 106 ? -3.238 9.602 -1.726 1.00 98.00 106 SER A O 1
ATOM 816 N N . ILE A 1 107 ? -3.285 8.364 0.161 1.00 98.62 107 ILE A N 1
ATOM 817 C CA . ILE A 1 107 ? -4.606 7.771 -0.003 1.00 98.62 107 ILE A CA 1
ATOM 818 C C . ILE A 1 107 ? -5.437 8.118 1.226 1.00 98.62 107 ILE A C 1
ATOM 820 O O . ILE A 1 107 ? -5.085 7.770 2.354 1.00 98.62 107 ILE A O 1
ATOM 824 N N . ASP A 1 108 ? -6.564 8.773 0.988 1.00 98.44 108 ASP A N 1
ATOM 825 C CA . ASP A 1 108 ? -7.568 9.054 2.000 1.00 98.44 108 ASP A CA 1
ATOM 826 C C . ASP A 1 108 ? -8.582 7.920 2.087 1.00 98.44 108 ASP A C 1
ATOM 828 O O . ASP A 1 108 ? -9.042 7.394 1.073 1.00 98.44 108 ASP A O 1
ATOM 832 N N . ILE A 1 109 ? -8.943 7.567 3.317 1.00 98.62 109 ILE A N 1
ATOM 833 C CA . ILE A 1 109 ? -9.827 6.456 3.644 1.00 98.62 109 ILE A CA 1
ATOM 834 C C . ILE A 1 109 ? -10.902 6.951 4.615 1.00 98.62 109 ILE A C 1
ATOM 836 O O . ILE A 1 109 ? -10.620 7.263 5.771 1.00 98.62 109 ILE A O 1
ATOM 840 N N . ALA A 1 110 ? -12.151 6.952 4.167 1.00 98.00 110 ALA A N 1
ATOM 841 C CA . ALA A 1 110 ? -13.343 7.075 4.994 1.00 98.00 110 ALA A CA 1
ATOM 842 C C . ALA A 1 110 ? -13.970 5.681 5.150 1.00 98.00 110 ALA A C 1
ATOM 844 O O . ALA A 1 110 ? -14.810 5.264 4.352 1.00 98.00 110 ALA A O 1
ATOM 845 N N . LEU A 1 111 ? -13.517 4.921 6.156 1.00 96.44 111 LEU A N 1
ATOM 846 C CA . LEU A 1 111 ? -13.970 3.541 6.355 1.00 96.44 111 LEU A CA 1
ATOM 847 C C . LEU A 1 111 ? -15.489 3.474 6.549 1.00 96.44 111 LEU A C 1
ATOM 849 O O . LEU A 1 111 ? -16.053 4.121 7.431 1.00 96.44 111 LEU A O 1
ATOM 853 N N . ASN A 1 112 ? -16.131 2.599 5.780 1.00 96.50 112 ASN A N 1
ATOM 854 C CA . ASN A 1 112 ? -17.531 2.227 5.937 1.00 96.50 112 ASN A CA 1
ATOM 855 C C . ASN A 1 112 ? -17.653 0.708 6.194 1.00 96.50 112 ASN A C 1
ATOM 857 O O . ASN A 1 112 ? -16.674 -0.020 6.014 1.00 96.50 112 ASN A O 1
ATOM 861 N N . PRO A 1 113 ? -18.819 0.195 6.628 1.00 97.31 113 PRO A N 1
ATOM 862 C CA . PRO A 1 113 ? -18.987 -1.230 6.936 1.00 97.31 113 PRO A CA 1
ATOM 863 C C . PRO A 1 113 ? -18.821 -2.195 5.750 1.00 97.31 113 PRO A C 1
ATOM 865 O O . PRO A 1 113 ? -18.700 -3.396 5.974 1.00 97.31 113 PRO A O 1
ATOM 868 N N . ASN A 1 114 ? -18.825 -1.701 4.508 1.00 98.19 114 ASN A N 1
ATOM 869 C CA . ASN A 1 114 ? -18.700 -2.532 3.311 1.00 98.19 114 ASN A CA 1
ATOM 870 C C . ASN A 1 114 ? -17.239 -2.809 2.940 1.00 98.19 114 ASN A C 1
ATOM 872 O O . ASN A 1 114 ? -16.981 -3.731 2.177 1.00 98.19 114 ASN A O 1
ATOM 876 N N . ILE A 1 115 ? -16.276 -2.054 3.475 1.00 98.62 115 ILE A N 1
ATOM 877 C CA . ILE A 1 115 ? -14.846 -2.299 3.249 1.00 98.62 115 ILE A CA 1
ATOM 878 C C . ILE A 1 115 ? -14.361 -3.359 4.235 1.00 98.62 115 ILE A C 1
ATOM 880 O O . ILE A 1 115 ? -14.499 -3.184 5.443 1.00 98.62 115 ILE A O 1
ATOM 884 N N . ALA A 1 116 ? -13.740 -4.428 3.742 1.00 98.62 116 ALA A N 1
ATOM 885 C CA . ALA A 1 116 ? -13.113 -5.454 4.572 1.00 98.62 116 ALA A CA 1
ATOM 886 C C . ALA A 1 116 ? -11.629 -5.148 4.827 1.00 98.62 116 ALA A C 1
ATOM 888 O O . ALA A 1 116 ? -11.159 -5.205 5.969 1.00 98.62 116 ALA A O 1
ATOM 889 N N . ALA A 1 117 ? -10.884 -4.809 3.772 1.00 98.75 117 ALA A N 1
ATOM 890 C CA . ALA A 1 117 ? -9.461 -4.513 3.870 1.00 98.75 117 ALA A CA 1
ATOM 891 C C . ALA A 1 117 ? -8.973 -3.584 2.755 1.00 98.75 117 ALA A C 1
ATOM 893 O O . ALA A 1 117 ? -9.549 -3.528 1.672 1.00 98.75 117 ALA A O 1
ATOM 894 N N . ILE A 1 118 ? -7.873 -2.888 3.024 1.00 98.81 118 ILE A N 1
ATOM 895 C CA . ILE A 1 118 ? -7.177 -2.022 2.075 1.00 98.81 118 ILE A CA 1
ATOM 896 C C . ILE A 1 118 ? -5.705 -2.427 2.065 1.00 98.81 118 ILE A C 1
ATOM 898 O O . ILE A 1 118 ? -5.083 -2.569 3.121 1.00 98.81 118 ILE A O 1
ATOM 902 N N . VAL A 1 119 ? -5.150 -2.610 0.871 1.00 98.75 119 VAL A N 1
ATOM 903 C CA . VAL A 1 119 ? -3.751 -2.986 0.648 1.00 98.75 119 VAL A CA 1
ATOM 904 C C . VAL A 1 119 ? -3.070 -1.879 -0.149 1.00 98.75 119 VAL A C 1
ATOM 906 O O . VAL A 1 119 ? -3.206 -1.864 -1.374 1.00 98.75 119 VAL A O 1
ATOM 909 N N . PRO A 1 120 ? -2.361 -0.948 0.510 1.00 98.50 120 PRO A N 1
ATOM 910 C CA . PRO A 1 120 ? -1.478 -0.015 -0.174 1.00 98.50 120 PRO A CA 1
ATOM 911 C C . PRO A 1 120 ? -0.334 -0.765 -0.862 1.00 98.50 120 PRO A C 1
ATOM 913 O O . PRO A 1 120 ? 0.254 -1.692 -0.299 1.00 98.50 120 PRO A O 1
ATOM 916 N N . VAL A 1 121 ? -0.009 -0.345 -2.076 1.00 98.38 121 VAL A N 1
ATOM 917 C CA . VAL A 1 121 ? 1.051 -0.906 -2.908 1.00 98.38 121 VAL A CA 1
ATOM 918 C C . VAL A 1 121 ? 1.922 0.236 -3.397 1.00 98.38 121 VAL A C 1
ATOM 920 O O . VAL A 1 121 ? 1.409 1.252 -3.859 1.00 98.38 121 VAL A O 1
ATOM 923 N N . VAL A 1 122 ? 3.234 0.048 -3.311 1.00 96.94 122 VAL A N 1
ATOM 924 C CA . VAL A 1 122 ? 4.230 0.977 -3.843 1.00 96.94 122 VAL A CA 1
ATOM 925 C C . VAL A 1 122 ? 4.906 0.325 -5.041 1.00 96.94 122 VAL A C 1
ATOM 927 O O . VAL A 1 122 ? 5.362 -0.817 -4.945 1.00 96.94 122 VAL A O 1
ATOM 930 N N . TYR A 1 123 ? 4.968 1.037 -6.160 1.00 95.31 123 TYR A N 1
ATOM 931 C CA . TYR A 1 123 ? 5.476 0.553 -7.438 1.00 95.31 123 TYR A CA 1
ATOM 932 C C . TYR A 1 123 ? 6.540 1.498 -7.994 1.00 95.31 123 TYR A C 1
ATOM 934 O O . TYR A 1 123 ? 6.367 2.705 -7.961 1.00 95.31 123 TYR A O 1
ATOM 942 N N . SER A 1 124 ? 7.634 0.961 -8.526 1.00 91.81 124 SER A N 1
ATOM 943 C CA . SER A 1 124 ? 8.559 1.708 -9.383 1.00 91.81 124 SER A CA 1
ATOM 944 C C . SER A 1 124 ? 8.691 0.952 -10.690 1.00 91.81 124 SER A C 1
ATOM 946 O O . SER A 1 124 ? 9.039 -0.226 -10.676 1.00 91.81 124 SER A O 1
ATOM 948 N N . ALA A 1 125 ? 8.469 1.615 -11.820 1.00 86.94 125 ALA A N 1
ATOM 949 C CA . ALA A 1 125 ? 8.650 0.992 -13.125 1.00 86.94 125 ALA A CA 1
ATOM 950 C C . 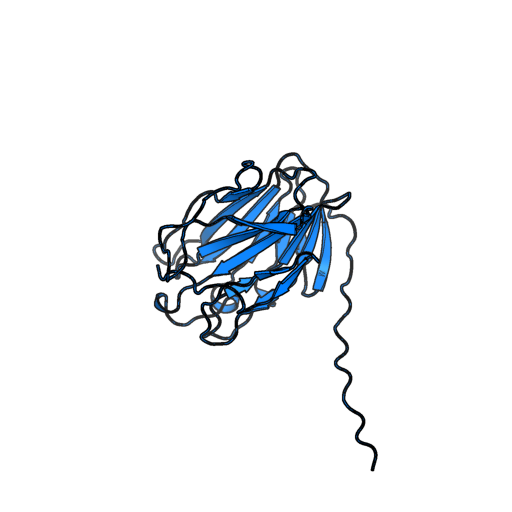ALA A 1 125 ? 10.120 0.634 -13.387 1.00 86.94 125 ALA A C 1
ATOM 952 O O . ALA A 1 125 ? 11.036 1.330 -12.943 1.00 86.94 125 ALA A O 1
ATOM 953 N N . LYS A 1 126 ? 10.369 -0.410 -14.185 1.00 87.12 126 LYS A N 1
ATOM 954 C CA . LYS A 1 126 ? 11.718 -0.751 -14.675 1.00 87.12 126 LYS A CA 1
ATOM 955 C C . LYS A 1 126 ? 12.375 0.408 -15.415 1.00 87.12 126 LYS A C 1
ATOM 957 O O . LYS A 1 126 ? 13.593 0.571 -15.345 1.00 87.12 126 LYS A O 1
ATOM 962 N N . SER A 1 127 ? 11.575 1.210 -16.119 1.00 85.50 127 SER A N 1
ATOM 963 C CA . SER A 1 127 ? 12.016 2.419 -16.825 1.00 85.50 127 SER A CA 1
ATOM 964 C C . SER A 1 127 ? 12.664 3.446 -15.894 1.00 85.50 127 SER A C 1
ATOM 966 O O . SER A 1 127 ? 13.505 4.221 -16.351 1.00 85.50 127 SER A O 1
ATOM 968 N N . ASN A 1 128 ? 12.355 3.421 -14.592 1.00 83.56 128 ASN A N 1
ATOM 969 C CA . ASN A 1 128 ? 12.954 4.324 -13.613 1.00 83.56 128 ASN A CA 1
ATOM 970 C C . ASN A 1 128 ? 14.412 3.987 -13.276 1.00 83.56 128 ASN A C 1
ATOM 972 O O . ASN A 1 128 ? 15.098 4.820 -12.680 1.00 83.56 128 ASN A O 1
ATOM 976 N N . GLY A 1 129 ? 14.906 2.828 -13.721 1.00 83.19 129 GLY A N 1
ATOM 977 C CA . GLY A 1 129 ? 16.263 2.351 -13.488 1.00 83.19 129 GLY A CA 1
ATOM 978 C C . GLY A 1 129 ? 16.344 1.348 -12.340 1.00 83.19 129 GLY A C 1
ATOM 979 O O . GLY A 1 129 ? 15.353 0.749 -11.929 1.00 83.19 129 GLY A O 1
ATOM 980 N N . THR A 1 130 ? 17.561 1.128 -11.847 1.00 82.19 130 THR A N 1
ATOM 981 C CA . THR A 1 130 ? 17.835 0.194 -10.750 1.00 82.19 130 THR A CA 1
ATOM 982 C C . THR A 1 130 ? 17.875 0.912 -9.410 1.00 82.19 130 THR A C 1
ATOM 984 O O . THR A 1 130 ? 18.560 1.929 -9.259 1.00 82.19 130 THR A O 1
ATOM 987 N N . GLY A 1 131 ? 17.253 0.310 -8.409 1.00 82.44 131 GLY A N 1
ATOM 988 C CA . GLY A 1 131 ? 17.387 0.698 -7.017 1.00 82.44 131 GLY A CA 1
ATOM 989 C C . GLY A 1 131 ? 16.315 0.024 -6.181 1.00 82.44 131 GLY A C 1
ATOM 990 O O . GLY A 1 131 ? 15.338 -0.501 -6.703 1.00 82.44 131 GLY A O 1
ATOM 991 N N . SER A 1 132 ? 16.532 -0.009 -4.877 1.00 89.12 132 SER A N 1
ATOM 992 C CA . SER A 1 132 ? 15.721 -0.796 -3.960 1.00 89.12 132 SER A CA 1
ATOM 993 C C . SER A 1 132 ? 14.881 0.072 -3.032 1.00 89.12 132 SER A C 1
ATOM 995 O O . SER A 1 132 ? 15.229 1.221 -2.735 1.00 89.12 132 SER A O 1
ATOM 997 N N . PHE A 1 133 ? 13.799 -0.510 -2.511 1.00 92.62 133 PHE A N 1
ATOM 998 C CA . PHE A 1 133 ? 12.938 0.119 -1.507 1.00 92.62 133 PHE A CA 1
ATOM 999 C C . PHE A 1 133 ? 13.740 0.568 -0.275 1.00 92.62 133 PHE A C 1
ATOM 1001 O O . PHE A 1 133 ? 13.502 1.658 0.244 1.00 92.62 133 PHE A O 1
ATOM 1008 N N . ARG A 1 134 ? 14.764 -0.201 0.136 1.00 93.69 134 ARG A N 1
ATOM 1009 C CA . ARG A 1 134 ? 15.683 0.195 1.217 1.00 93.69 134 ARG A CA 1
ATOM 1010 C C . ARG A 1 134 ? 16.576 1.371 0.836 1.00 93.69 134 ARG A C 1
ATOM 1012 O O . ARG A 1 134 ? 16.711 2.311 1.616 1.00 93.69 134 ARG A O 1
ATOM 1019 N N . ARG A 1 135 ? 17.180 1.351 -0.359 1.00 92.38 135 ARG A N 1
ATOM 1020 C CA . ARG A 1 135 ? 18.063 2.433 -0.836 1.00 92.38 135 ARG A CA 1
ATOM 1021 C C . ARG A 1 135 ? 17.328 3.766 -0.936 1.00 92.38 135 ARG A C 1
ATOM 1023 O O . ARG A 1 135 ? 17.894 4.799 -0.590 1.00 92.38 135 ARG A O 1
ATOM 1030 N N . TYR A 1 136 ? 16.088 3.731 -1.408 1.00 91.38 136 TYR A N 1
ATOM 1031 C CA . TYR A 1 136 ? 15.230 4.906 -1.508 1.00 91.38 136 TYR A CA 1
ATOM 1032 C C . TYR A 1 136 ? 14.382 5.137 -0.259 1.00 91.38 136 TYR A C 1
ATOM 1034 O O . TYR A 1 136 ? 13.463 5.938 -0.309 1.00 91.38 136 TYR A O 1
ATOM 1042 N N . GLN A 1 137 ? 14.691 4.467 0.855 1.00 93.31 137 GLN A N 1
ATOM 1043 C CA . GLN A 1 137 ? 14.059 4.694 2.154 1.00 93.31 137 GLN A CA 1
ATOM 1044 C C . GLN A 1 137 ? 12.527 4.796 2.079 1.00 93.31 137 GLN A C 1
ATOM 1046 O O . GLN A 1 137 ? 11.934 5.648 2.737 1.00 93.31 137 GLN A O 1
ATOM 1051 N N . VAL A 1 138 ? 11.900 3.942 1.261 1.00 94.19 138 VAL A N 1
ATOM 1052 C CA . VAL A 1 138 ? 10.454 3.982 1.033 1.00 94.19 138 VAL A CA 1
ATOM 1053 C C . VAL A 1 138 ? 9.742 3.663 2.341 1.00 94.19 138 VAL A C 1
ATOM 1055 O O . VAL A 1 138 ? 9.843 2.546 2.851 1.00 94.19 138 VAL A O 1
ATOM 1058 N N . GLY A 1 139 ? 9.048 4.655 2.888 1.00 95.50 139 GLY A N 1
ATOM 1059 C CA . GLY A 1 139 ? 8.310 4.547 4.141 1.00 95.50 139 GLY A CA 1
ATOM 1060 C C . GLY A 1 139 ? 6.812 4.692 3.924 1.00 95.50 139 GLY A C 1
ATOM 1061 O O . GLY A 1 139 ? 6.376 5.282 2.940 1.00 95.50 139 GLY A O 1
ATOM 1062 N N . MET A 1 140 ? 6.019 4.179 4.862 1.00 97.56 140 MET A N 1
ATOM 1063 C CA . MET A 1 140 ? 4.569 4.377 4.886 1.00 97.56 140 MET A CA 1
ATOM 1064 C C . MET A 1 140 ? 4.119 4.806 6.281 1.00 97.56 140 MET A C 1
ATOM 1066 O O . MET A 1 140 ? 4.561 4.241 7.278 1.00 97.56 140 MET A O 1
ATOM 1070 N N . SER A 1 141 ? 3.212 5.774 6.363 1.00 97.94 141 SER A N 1
ATOM 1071 C CA . SER A 1 141 ? 2.513 6.146 7.593 1.00 97.94 141 SER A CA 1
ATOM 1072 C C . SER A 1 141 ? 1.007 6.028 7.423 1.00 97.94 141 SER A C 1
ATOM 1074 O O . SER A 1 141 ? 0.484 6.385 6.372 1.00 97.94 141 SER A O 1
ATOM 1076 N N . ILE A 1 142 ? 0.321 5.575 8.467 1.00 98.50 142 ILE A N 1
ATOM 1077 C CA . ILE A 1 142 ? -1.133 5.547 8.578 1.00 98.50 142 ILE A CA 1
ATOM 1078 C C . ILE A 1 142 ? -1.516 6.438 9.760 1.00 98.50 142 ILE A C 1
ATOM 1080 O O . ILE A 1 142 ? -1.193 6.114 10.903 1.00 98.50 142 ILE A O 1
ATOM 1084 N N . ASP A 1 143 ? -2.168 7.560 9.476 1.00 98.19 143 ASP A N 1
ATOM 1085 C CA . ASP A 1 143 ? -2.578 8.569 10.455 1.00 98.19 143 ASP A CA 1
ATOM 1086 C C . ASP A 1 143 ? -4.101 8.536 10.630 1.00 98.19 143 ASP A C 1
ATOM 1088 O O . ASP A 1 143 ? -4.839 8.594 9.643 1.00 98.19 143 ASP A O 1
ATOM 1092 N N . ASN A 1 144 ? -4.581 8.438 11.874 1.00 97.12 144 ASN A N 1
ATOM 1093 C CA . ASN A 1 144 ? -6.015 8.504 12.169 1.00 97.12 144 ASN A CA 1
ATOM 1094 C C . ASN A 1 144 ? -6.558 9.943 12.270 1.00 97.12 144 ASN A C 1
ATOM 1096 O O . ASN A 1 144 ? -7.749 10.137 12.512 1.00 97.12 144 ASN A O 1
ATOM 1100 N N . GLY A 1 145 ? -5.713 10.961 12.127 1.00 95.94 145 GLY A N 1
ATOM 1101 C CA . GLY A 1 145 ? -6.081 12.370 12.229 1.00 95.94 145 GLY A CA 1
ATOM 1102 C C . GLY A 1 145 ? -6.446 12.813 13.648 1.00 95.94 145 GLY A C 1
ATOM 1103 O O . GLY A 1 145 ? -7.049 13.873 13.813 1.00 95.94 145 GLY A O 1
ATOM 1104 N N . GLN A 1 146 ? -6.137 12.006 14.667 1.00 95.31 146 GLN A N 1
ATOM 1105 C CA . GLN A 1 146 ? -6.401 12.274 16.089 1.00 95.31 146 GLN A CA 1
ATOM 1106 C C . GLN A 1 146 ? -5.152 12.078 16.967 1.00 95.31 146 GLN A C 1
ATOM 1108 O O . GLN A 1 146 ? -5.258 11.991 18.187 1.00 95.31 146 GLN A O 1
ATOM 1113 N N . GLY A 1 147 ? -3.963 12.059 16.356 1.00 92.94 147 GLY A N 1
ATOM 1114 C CA . GLY A 1 147 ? -2.677 12.023 17.056 1.00 92.94 147 GLY A CA 1
ATOM 1115 C C . GLY A 1 147 ? -2.025 10.643 17.141 1.00 92.94 147 GLY A C 1
ATOM 1116 O O . GLY A 1 147 ? -0.861 10.570 17.541 1.00 92.94 147 GLY A O 1
ATOM 1117 N N . ASP A 1 148 ? -2.711 9.577 16.717 1.00 97.25 148 ASP A N 1
ATOM 1118 C CA . ASP A 1 148 ? -2.111 8.247 16.609 1.00 97.25 148 ASP A CA 1
ATOM 1119 C C . ASP A 1 148 ? -1.643 7.987 15.176 1.00 97.25 148 ASP A C 1
ATOM 1121 O O . ASP A 1 148 ? -2.412 8.087 14.216 1.00 97.25 148 ASP A O 1
ATOM 1125 N N . ILE A 1 149 ? -0.370 7.615 15.037 1.00 97.62 149 ILE A N 1
ATOM 1126 C CA . ILE A 1 149 ? 0.260 7.375 13.739 1.00 97.62 149 ILE A CA 1
ATOM 1127 C C . ILE A 1 149 ? 1.026 6.063 13.788 1.00 97.62 149 ILE A C 1
ATOM 1129 O O . ILE A 1 149 ? 1.924 5.882 14.610 1.00 97.62 149 ILE A O 1
ATOM 1133 N N . VAL A 1 150 ? 0.727 5.169 12.855 1.00 97.81 150 VAL A N 1
ATOM 1134 C CA . VAL A 1 150 ? 1.485 3.933 12.657 1.00 97.81 150 VAL A CA 1
ATOM 1135 C C . VAL A 1 150 ? 2.444 4.119 11.494 1.00 97.81 150 VAL A C 1
ATOM 1137 O O . VAL A 1 150 ? 2.035 4.601 10.441 1.00 97.81 150 VAL A O 1
ATOM 1140 N N . THR A 1 151 ? 3.707 3.734 11.652 1.00 97.12 151 THR A N 1
ATOM 1141 C CA . THR A 1 151 ? 4.706 3.799 10.583 1.00 97.12 151 THR A CA 1
ATOM 1142 C C . THR A 1 151 ? 5.253 2.428 10.232 1.00 97.12 151 THR A C 1
ATOM 1144 O O . THR A 1 151 ? 5.358 1.527 11.062 1.00 97.12 151 THR A O 1
ATOM 1147 N N . ILE A 1 152 ? 5.597 2.278 8.961 1.00 94.62 152 ILE A N 1
ATOM 1148 C CA . ILE A 1 152 ? 6.353 1.166 8.410 1.00 94.62 152 ILE A CA 1
ATOM 1149 C C . ILE A 1 152 ? 7.593 1.792 7.791 1.00 94.62 152 ILE A C 1
ATOM 1151 O O . ILE A 1 152 ? 7.537 2.378 6.709 1.00 94.62 152 ILE A O 1
ATOM 1155 N N . ASP A 1 153 ? 8.694 1.717 8.530 1.00 90.75 153 ASP A N 1
ATOM 1156 C CA . ASP A 1 153 ? 9.956 2.313 8.114 1.00 90.75 153 ASP A CA 1
ATOM 1157 C C . ASP A 1 153 ? 10.720 1.363 7.185 1.00 90.75 153 ASP A C 1
ATOM 1159 O O . ASP A 1 153 ? 10.652 0.137 7.319 1.00 90.75 153 ASP A O 1
ATOM 1163 N N . ALA A 1 154 ? 11.529 1.941 6.297 1.00 86.38 154 ALA A N 1
ATOM 1164 C CA . ALA A 1 154 ? 12.291 1.217 5.282 1.00 86.38 154 ALA A CA 1
ATOM 1165 C C . ALA A 1 154 ? 13.439 0.343 5.827 1.00 86.38 154 ALA A C 1
ATOM 1167 O O . ALA A 1 154 ? 14.200 -0.220 5.042 1.00 86.38 154 ALA A O 1
ATOM 1168 N N . HIS A 1 155 ? 13.619 0.253 7.150 1.00 81.81 155 HIS A N 1
ATOM 1169 C CA . HIS A 1 155 ? 14.702 -0.520 7.768 1.00 81.81 155 HIS A CA 1
ATOM 1170 C C . HIS A 1 155 ? 14.682 -1.990 7.327 1.00 81.81 155 HIS A C 1
ATOM 1172 O O . HIS A 1 155 ? 15.721 -2.547 6.974 1.00 81.81 155 HIS A O 1
ATOM 1178 N N . ASP A 1 156 ? 13.488 -2.581 7.289 1.00 81.31 156 ASP A N 1
ATOM 1179 C CA . ASP A 1 156 ? 13.271 -3.976 6.893 1.00 81.31 156 ASP A CA 1
ATOM 1180 C C . ASP A 1 156 ? 12.980 -4.113 5.383 1.00 81.31 156 ASP A C 1
ATOM 1182 O O . ASP A 1 156 ? 12.697 -5.211 4.884 1.00 81.31 156 ASP A O 1
ATOM 1186 N N . ALA A 1 157 ? 13.084 -3.005 4.634 1.00 89.06 157 ALA A N 1
ATOM 1187 C CA . ALA A 1 157 ? 12.762 -2.995 3.222 1.00 89.06 157 ALA A CA 1
ATOM 1188 C C . ALA A 1 157 ? 13.741 -3.855 2.409 1.00 89.06 157 ALA A C 1
ATOM 1190 O O . ALA A 1 157 ? 14.925 -3.977 2.742 1.00 89.06 157 ALA A O 1
ATOM 1191 N N . SER A 1 158 ? 13.266 -4.427 1.298 1.00 90.75 158 SER A N 1
ATOM 1192 C CA . SER A 1 158 ? 14.139 -5.163 0.379 1.00 90.75 158 SER A CA 1
ATOM 1193 C C . SER A 1 158 ? 15.241 -4.257 -0.168 1.00 90.75 158 SER A C 1
ATOM 1195 O O . SER A 1 158 ? 15.001 -3.098 -0.512 1.00 90.75 158 SER A O 1
ATOM 1197 N N . ASP A 1 159 ? 16.443 -4.813 -0.282 1.00 94.00 159 ASP A N 1
ATOM 1198 C CA . ASP A 1 159 ? 17.633 -4.190 -0.862 1.00 94.00 159 ASP A CA 1
ATOM 1199 C C . ASP A 1 159 ? 17.996 -4.703 -2.244 1.00 94.00 159 ASP A C 1
ATOM 1201 O O . ASP A 1 159 ? 19.048 -4.368 -2.785 1.00 94.00 159 ASP A O 1
ATOM 1205 N N . ASN A 1 160 ? 17.117 -5.511 -2.822 1.00 93.38 160 ASN A N 1
ATOM 1206 C CA . ASN A 1 160 ? 17.290 -6.001 -4.166 1.00 93.38 160 ASN A CA 1
ATOM 1207 C C . ASN A 1 160 ? 16.820 -4.937 -5.164 1.00 93.38 160 ASN A C 1
ATOM 1209 O O . ASN A 1 160 ? 15.639 -4.602 -5.231 1.00 93.38 160 ASN A O 1
ATOM 1213 N N . ASP A 1 161 ? 17.762 -4.446 -5.967 1.00 93.00 161 ASP A N 1
ATOM 1214 C CA . ASP A 1 161 ? 17.559 -3.377 -6.950 1.00 93.00 161 ASP A CA 1
ATOM 1215 C C . ASP A 1 161 ? 16.696 -3.777 -8.170 1.00 93.00 161 ASP A C 1
ATOM 1217 O O . ASP A 1 161 ? 16.491 -2.962 -9.068 1.00 93.00 161 ASP A O 1
ATOM 1221 N N . HIS A 1 162 ? 16.205 -5.022 -8.215 1.00 93.25 162 HIS A N 1
ATOM 1222 C CA . HIS A 1 162 ? 15.351 -5.563 -9.281 1.00 93.25 162 HIS A CA 1
ATOM 1223 C C . HIS A 1 162 ? 13.933 -5.898 -8.793 1.00 93.25 162 HIS A C 1
ATOM 1225 O O . HIS A 1 162 ? 13.215 -6.656 -9.448 1.00 93.25 162 HIS A O 1
ATOM 1231 N N . ILE A 1 163 ? 13.539 -5.397 -7.622 1.00 95.12 163 ILE A N 1
ATOM 1232 C CA . ILE A 1 163 ? 12.178 -5.514 -7.092 1.00 95.12 163 ILE A CA 1
ATOM 1233 C C . ILE A 1 163 ? 11.433 -4.232 -7.432 1.00 95.12 163 ILE A C 1
ATOM 1235 O O . ILE A 1 163 ? 11.909 -3.143 -7.126 1.00 95.12 163 ILE A O 1
ATOM 1239 N N . TYR A 1 164 ? 10.252 -4.368 -8.028 1.00 94.94 164 TYR A N 1
ATOM 1240 C CA . TYR A 1 164 ? 9.523 -3.235 -8.594 1.00 94.94 164 TYR A CA 1
ATOM 1241 C C . TYR A 1 164 ? 8.184 -2.979 -7.909 1.00 94.94 164 TYR A C 1
ATOM 1243 O O . TYR A 1 164 ? 7.627 -1.904 -8.076 1.00 94.94 164 TYR A O 1
ATOM 1251 N N . SER A 1 165 ? 7.662 -3.917 -7.110 1.00 95.94 165 SER A N 1
ATOM 1252 C CA . SER A 1 165 ? 6.481 -3.680 -6.267 1.00 95.94 165 SER A CA 1
ATOM 1253 C C . SER A 1 165 ? 6.704 -4.133 -4.828 1.00 95.94 165 SER A C 1
ATOM 1255 O O . SER A 1 165 ? 7.293 -5.190 -4.583 1.00 95.94 165 SER A O 1
ATOM 1257 N N . CYS A 1 166 ? 6.171 -3.355 -3.890 1.00 96.56 166 CYS A N 1
ATOM 1258 C CA . CYS A 1 166 ? 6.141 -3.644 -2.463 1.00 96.56 166 CYS A CA 1
ATOM 1259 C C . CYS A 1 166 ? 4.717 -3.469 -1.927 1.00 96.56 166 CYS A C 1
ATOM 1261 O O . CYS A 1 166 ? 4.045 -2.491 -2.246 1.00 96.56 166 CYS A O 1
ATOM 1263 N N . VAL A 1 167 ? 4.281 -4.395 -1.078 1.00 97.62 167 VAL A N 1
ATOM 1264 C CA . VAL A 1 167 ? 3.114 -4.231 -0.205 1.00 97.62 167 VAL A CA 1
ATOM 1265 C C . VAL A 1 167 ? 3.640 -4.026 1.217 1.00 97.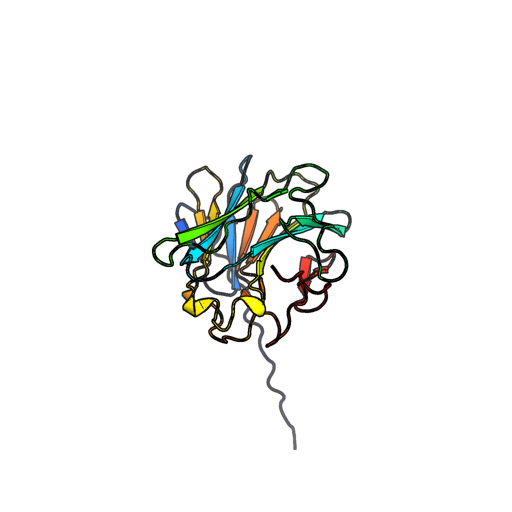62 167 VAL A C 1
ATOM 1267 O O . VAL A 1 167 ? 4.012 -5.012 1.868 1.00 97.62 167 VAL A O 1
ATOM 1270 N N . PRO A 1 168 ? 3.707 -2.775 1.719 1.00 96.25 168 PRO A N 1
ATOM 1271 C CA . PRO A 1 168 ? 4.273 -2.501 3.040 1.00 96.25 168 PRO A CA 1
ATOM 1272 C C . PRO A 1 168 ? 3.432 -3.127 4.154 1.00 96.25 168 PRO A C 1
ATOM 1274 O O . PRO A 1 168 ? 3.963 -3.689 5.113 1.00 96.25 168 PRO A O 1
ATOM 1277 N N . GLY A 1 169 ? 2.108 -3.097 4.007 1.00 96.38 169 GLY A N 1
ATOM 1278 C CA . GLY A 1 169 ? 1.178 -3.630 4.989 1.00 96.38 169 GLY A CA 1
ATOM 1279 C C . GLY A 1 169 ? -0.246 -3.747 4.468 1.00 96.38 169 GLY A C 1
ATOM 1280 O O . GLY A 1 169 ? -0.533 -3.457 3.309 1.00 96.38 169 GLY A O 1
ATOM 1281 N N . ILE A 1 170 ? -1.137 -4.178 5.352 1.00 98.12 170 ILE A N 1
ATOM 1282 C CA . ILE A 1 170 ? -2.576 -4.284 5.107 1.00 98.12 170 ILE A CA 1
ATOM 1283 C C . ILE A 1 170 ? -3.340 -3.622 6.252 1.00 98.12 170 ILE A C 1
ATOM 1285 O O . ILE A 1 170 ? -2.974 -3.758 7.422 1.00 98.12 170 ILE A O 1
ATOM 1289 N N . ILE A 1 171 ? -4.409 -2.916 5.896 1.00 98.56 171 ILE A N 1
ATOM 1290 C CA . ILE A 1 171 ? -5.329 -2.244 6.811 1.00 98.56 171 ILE A CA 1
ATOM 1291 C C . ILE A 1 171 ? -6.630 -3.043 6.805 1.00 98.56 171 ILE A C 1
ATOM 1293 O O . ILE A 1 171 ? -7.273 -3.168 5.766 1.00 98.56 171 ILE A O 1
ATOM 1297 N N . ARG A 1 172 ? -7.029 -3.598 7.948 1.00 98.38 172 ARG A N 1
ATOM 1298 C CA . ARG A 1 172 ? -8.260 -4.378 8.113 1.00 98.38 172 ARG A CA 1
ATOM 1299 C C . ARG A 1 172 ? -9.289 -3.596 8.912 1.00 98.38 172 ARG A C 1
ATOM 1301 O O . ARG A 1 172 ? -8.998 -3.060 9.983 1.00 98.38 172 ARG A O 1
ATOM 1308 N N . ASN A 1 173 ? -10.511 -3.573 8.397 1.00 97.62 173 ASN A N 1
ATOM 1309 C CA . ASN A 1 173 ? -11.636 -2.890 9.013 1.00 97.62 173 ASN A CA 1
ATOM 1310 C C . ASN A 1 173 ? -12.346 -3.835 9.997 1.00 97.62 173 ASN A C 1
ATOM 1312 O O . ASN A 1 173 ? -13.266 -4.557 9.621 1.00 97.62 173 ASN A O 1
ATOM 1316 N N . THR A 1 174 ? -11.900 -3.868 11.255 1.00 94.69 174 THR A N 1
ATOM 1317 C CA . THR A 1 174 ? -12.501 -4.704 12.311 1.00 94.69 174 THR A CA 1
ATOM 1318 C C . THR A 1 174 ? -13.329 -3.832 13.266 1.00 94.69 174 THR A C 1
ATOM 1320 O O . THR A 1 174 ? -13.927 -2.846 12.833 1.00 94.69 174 THR A O 1
ATOM 1323 N N . SER A 1 175 ? -13.419 -4.158 14.559 1.00 92.44 175 SER A N 1
ATOM 1324 C CA . SER A 1 175 ? -13.962 -3.231 15.566 1.00 92.44 175 SER A CA 1
ATOM 1325 C C . SER A 1 175 ? -13.080 -1.983 15.717 1.00 92.44 175 SER A C 1
ATOM 1327 O O . SER A 1 175 ? -13.598 -0.878 15.865 1.00 92.44 175 SER A O 1
ATOM 1329 N N . ALA A 1 176 ? -11.765 -2.155 15.584 1.00 94.19 176 ALA A N 1
ATOM 1330 C CA . ALA A 1 176 ? -10.768 -1.103 15.417 1.00 94.19 176 ALA A CA 1
ATOM 1331 C C . ALA A 1 176 ? -10.190 -1.154 13.990 1.00 94.19 176 ALA A C 1
ATOM 1333 O O . ALA A 1 176 ? -10.574 -1.998 13.178 1.00 94.19 176 ALA A O 1
ATOM 1334 N N . VAL A 1 177 ? -9.276 -0.250 13.651 1.00 97.06 177 VAL A N 1
ATOM 1335 C CA . VAL A 1 177 ? -8.515 -0.361 12.400 1.00 97.06 177 VAL A CA 1
ATOM 1336 C C . VAL A 1 177 ? -7.251 -1.144 12.674 1.00 97.06 177 VAL A C 1
ATOM 1338 O O . VAL A 1 177 ? -6.315 -0.618 13.263 1.00 97.06 177 VAL A O 1
ATOM 1341 N N . GLN A 1 178 ? -7.220 -2.406 12.266 1.00 97.94 178 GLN A N 1
ATOM 1342 C CA . GLN A 1 178 ? -6.050 -3.248 12.475 1.00 97.94 178 GLN A CA 1
ATOM 1343 C C . GLN A 1 178 ? -5.065 -3.059 11.321 1.00 97.94 178 GLN A C 1
ATOM 1345 O O . GLN A 1 178 ? -5.418 -3.231 10.159 1.00 97.94 178 GLN A O 1
ATOM 1350 N N . ILE A 1 179 ? -3.819 -2.741 11.640 1.00 98.06 179 ILE A N 1
ATOM 1351 C CA . ILE A 1 179 ? -2.727 -2.571 10.687 1.00 98.06 179 ILE A CA 1
ATOM 1352 C C . ILE A 1 179 ? -1.726 -3.686 10.925 1.00 98.06 179 ILE A C 1
ATOM 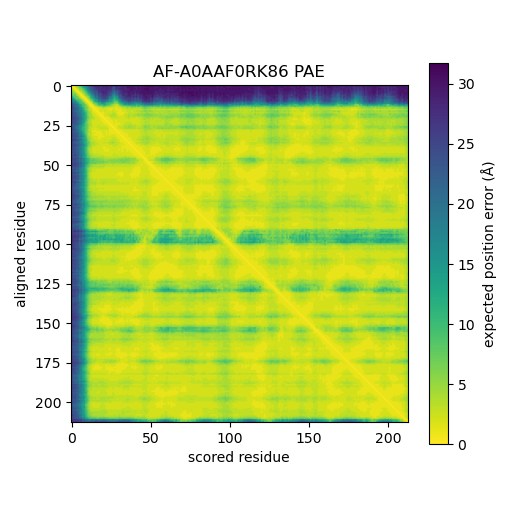1354 O O . ILE A 1 179 ? -1.295 -3.912 12.053 1.00 98.06 179 ILE A O 1
ATOM 1358 N N . GLN A 1 180 ? -1.339 -4.368 9.854 1.00 96.88 180 GLN A N 1
ATOM 1359 C CA . GLN A 1 180 ? -0.282 -5.369 9.880 1.00 96.88 180 GLN A CA 1
ATOM 1360 C C . GLN A 1 180 ? 0.821 -4.963 8.911 1.00 96.88 180 GLN A C 1
ATOM 1362 O O . GLN A 1 180 ? 0.550 -4.740 7.728 1.00 96.88 180 GLN A O 1
ATOM 1367 N N . LYS A 1 181 ? 2.069 -4.938 9.386 1.00 95.56 181 LYS A N 1
ATOM 1368 C CA . LYS A 1 181 ? 3.234 -4.842 8.501 1.00 95.56 181 LYS A CA 1
ATOM 1369 C C . LYS A 1 181 ? 3.472 -6.193 7.831 1.00 95.56 181 LYS A C 1
ATOM 1371 O O . LYS A 1 181 ? 3.628 -7.205 8.515 1.00 95.56 181 LYS A O 1
ATOM 1376 N N . LEU A 1 182 ? 3.489 -6.196 6.499 1.00 93.69 182 LEU A N 1
ATOM 1377 C CA . LEU A 1 182 ? 3.666 -7.399 5.685 1.00 93.69 182 LEU A CA 1
ATOM 1378 C C . LEU A 1 182 ? 5.049 -7.439 5.033 1.00 93.69 182 LEU A C 1
ATOM 1380 O O . LEU A 1 182 ? 5.766 -8.426 5.187 1.00 93.69 182 LEU A O 1
ATOM 1384 N N . GLU A 1 183 ? 5.418 -6.372 4.319 1.00 92.62 183 GLU A N 1
ATOM 1385 C CA . GLU A 1 183 ? 6.613 -6.316 3.466 1.00 92.62 183 GLU A CA 1
ATOM 1386 C C . GLU A 1 183 ? 6.718 -7.519 2.521 1.00 92.62 183 GLU A C 1
ATOM 1388 O O . GLU A 1 183 ? 7.631 -8.356 2.614 1.00 92.62 183 GLU A O 1
ATOM 1393 N N . LEU A 1 184 ? 5.733 -7.604 1.625 1.00 95.56 184 LEU A N 1
ATOM 1394 C CA . LEU A 1 184 ? 5.744 -8.526 0.494 1.00 95.56 184 LEU A CA 1
ATOM 1395 C C . LEU A 1 184 ? 6.317 -7.817 -0.728 1.00 95.56 184 LEU A C 1
ATOM 1397 O O . LEU A 1 184 ? 6.043 -6.642 -0.962 1.00 95.56 184 LEU A O 1
ATOM 1401 N N . TYR A 1 185 ? 7.081 -8.553 -1.523 1.00 96.50 185 TYR A N 1
ATOM 1402 C CA . TYR A 1 185 ? 7.816 -8.022 -2.663 1.00 96.50 185 TYR A CA 1
ATOM 1403 C C . TYR A 1 185 ? 7.486 -8.813 -3.918 1.00 96.50 185 TYR A C 1
ATOM 1405 O O . TYR A 1 185 ? 7.271 -10.026 -3.846 1.00 96.50 185 TYR A O 1
ATOM 1413 N N . SER A 1 186 ? 7.468 -8.130 -5.060 1.00 97.31 186 SER A N 1
ATOM 1414 C CA . SER A 1 186 ? 7.417 -8.799 -6.359 1.00 97.31 186 SER A CA 1
ATOM 1415 C C . SER A 1 186 ? 8.622 -9.721 -6.531 1.00 97.31 186 SER A C 1
ATOM 1417 O O . SER A 1 186 ? 9.677 -9.525 -5.924 1.00 97.31 186 SER A O 1
ATOM 1419 N N . LYS A 1 187 ? 8.525 -10.698 -7.425 1.00 97.12 187 LYS A N 1
ATOM 1420 C CA . LYS A 1 187 ? 9.710 -11.398 -7.927 1.00 97.12 187 LYS A CA 1
ATOM 1421 C C . LYS A 1 187 ? 10.664 -10.404 -8.607 1.00 97.12 187 LYS A C 1
ATOM 1423 O O . LYS A 1 187 ? 10.208 -9.393 -9.156 1.00 97.12 187 LYS A O 1
ATOM 1428 N N . PRO A 1 188 ? 11.977 -10.700 -8.637 1.00 95.06 188 PRO A N 1
ATOM 1429 C CA . PRO A 1 188 ? 12.919 -9.913 -9.418 1.00 95.06 188 PRO A CA 1
ATOM 1430 C C . PRO A 1 188 ? 12.458 -9.774 -10.874 1.00 95.06 188 PRO A C 1
ATOM 1432 O O . PRO A 1 188 ? 12.086 -10.769 -11.499 1.00 95.06 188 PRO A O 1
ATOM 1435 N N . ASN A 1 189 ? 12.498 -8.557 -11.417 1.00 93.75 189 ASN A N 1
ATOM 1436 C CA . ASN A 1 189 ? 12.077 -8.221 -12.784 1.00 93.75 189 ASN A CA 1
ATOM 1437 C C . ASN A 1 189 ? 10.586 -8.406 -13.096 1.00 93.75 189 ASN A C 1
ATOM 1439 O O . ASN A 1 189 ? 10.197 -8.326 -14.262 1.00 93.75 189 ASN A O 1
ATOM 1443 N N . SER A 1 190 ? 9.735 -8.598 -12.093 1.00 96.00 190 SER A N 1
ATOM 1444 C CA . SER A 1 190 ? 8.286 -8.600 -12.285 1.00 96.00 190 SER A CA 1
ATOM 1445 C C . SER A 1 190 ? 7.701 -7.202 -12.083 1.00 96.00 190 SER A C 1
ATOM 1447 O O . SER A 1 190 ? 8.029 -6.535 -11.108 1.00 96.00 190 SER A O 1
ATOM 1449 N N . GLU A 1 191 ? 6.824 -6.780 -12.995 1.00 95.12 191 GLU A N 1
ATOM 1450 C CA . GLU A 1 191 ? 5.992 -5.566 -12.879 1.00 95.12 191 GLU A CA 1
ATOM 1451 C C . GLU A 1 191 ? 4.498 -5.928 -12.768 1.00 95.12 191 GLU A C 1
ATOM 1453 O O . GLU A 1 191 ? 3.616 -5.095 -12.981 1.00 95.12 191 GLU A O 1
ATOM 1458 N N . LEU A 1 192 ? 4.202 -7.195 -12.454 1.00 97.62 192 LEU A N 1
ATOM 1459 C CA . LEU A 1 192 ? 2.843 -7.674 -12.230 1.00 97.62 192 LEU A CA 1
ATOM 1460 C C . LEU A 1 192 ? 2.307 -7.137 -10.901 1.00 97.62 192 LEU A C 1
ATOM 1462 O O . LEU A 1 192 ? 2.968 -7.229 -9.863 1.00 97.62 192 LEU A O 1
ATOM 1466 N N . ARG A 1 193 ? 1.075 -6.622 -10.923 1.00 97.75 193 ARG A N 1
ATOM 1467 C CA . ARG A 1 193 ? 0.385 -6.169 -9.713 1.00 97.75 193 ARG A CA 1
ATOM 1468 C C . ARG A 1 193 ? 0.196 -7.332 -8.725 1.00 97.75 193 ARG A C 1
ATOM 1470 O O . ARG A 1 193 ? -0.025 -8.474 -9.149 1.00 97.75 193 ARG A O 1
ATOM 1477 N N . PRO A 1 194 ? 0.224 -7.071 -7.407 1.0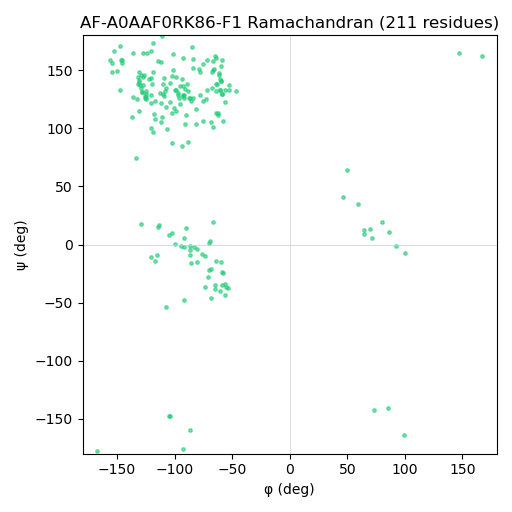0 98.44 194 PRO A N 1
ATOM 1478 C CA . PRO A 1 194 ? -0.350 -8.001 -6.452 1.00 98.44 194 PRO A CA 1
ATOM 1479 C C . PRO A 1 194 ? -1.867 -8.102 -6.647 1.00 98.44 194 PRO A C 1
ATOM 1481 O O . PRO A 1 194 ? -2.503 -7.219 -7.228 1.00 98.44 194 PRO A O 1
ATOM 1484 N N . THR A 1 195 ? -2.451 -9.165 -6.112 1.00 98.62 195 THR A N 1
ATOM 1485 C CA . THR A 1 195 ? -3.900 -9.291 -5.922 1.00 98.62 195 THR A CA 1
ATOM 1486 C C . THR A 1 195 ? -4.206 -9.579 -4.457 1.00 98.62 195 THR A C 1
ATOM 1488 O O . THR A 1 195 ? -3.316 -9.932 -3.682 1.00 98.62 195 THR A O 1
ATOM 1491 N N . ILE A 1 196 ? -5.466 -9.414 -4.064 1.00 98.56 196 ILE A N 1
ATOM 1492 C CA . ILE A 1 196 ? -5.985 -9.833 -2.763 1.00 98.56 196 ILE A CA 1
ATOM 1493 C C . ILE A 1 196 ? -7.177 -10.753 -3.006 1.00 98.56 196 ILE A C 1
ATOM 1495 O O . ILE A 1 196 ? -8.034 -10.452 -3.838 1.00 98.56 196 ILE A O 1
ATOM 1499 N N . ASP A 1 197 ? -7.213 -11.894 -2.323 1.00 97.81 197 ASP A N 1
ATOM 1500 C CA . ASP A 1 197 ? -8.356 -12.800 -2.401 1.00 97.81 197 ASP A CA 1
ATOM 1501 C C . ASP A 1 197 ? -9.475 -12.402 -1.423 1.00 97.81 197 ASP A C 1
ATOM 1503 O O . ASP A 1 197 ? -9.298 -11.577 -0.526 1.00 97.81 197 ASP A O 1
ATOM 1507 N N . ARG A 1 198 ? -10.644 -13.040 -1.559 1.00 96.50 198 ARG A N 1
ATOM 1508 C CA . ARG A 1 198 ? -11.808 -12.806 -0.684 1.00 96.50 198 ARG A CA 1
ATOM 1509 C C . ARG A 1 198 ? -11.560 -13.102 0.803 1.00 96.50 198 ARG A C 1
ATOM 1511 O O . ARG A 1 198 ? -12.387 -12.759 1.639 1.00 96.50 198 ARG A O 1
ATOM 1518 N N . HIS A 1 199 ? -10.480 -13.812 1.127 1.00 95.06 199 HIS A N 1
ATOM 1519 C CA . HIS A 1 199 ? -10.086 -14.145 2.494 1.00 95.06 199 HIS A CA 1
ATOM 1520 C C . HIS A 1 199 ? -9.085 -13.128 3.062 1.00 95.06 199 HIS A C 1
ATOM 1522 O O . HIS A 1 199 ? -8.692 -13.235 4.223 1.00 95.06 199 HIS A O 1
ATOM 1528 N N . GLY A 1 200 ? -8.699 -12.124 2.273 1.00 95.31 200 GLY A N 1
ATOM 1529 C CA . GLY A 1 200 ? -7.766 -11.085 2.675 1.00 95.31 200 GLY A CA 1
ATOM 1530 C C . GLY A 1 200 ? -6.300 -11.505 2.595 1.00 95.31 200 GLY A C 1
ATOM 1531 O O . GLY A 1 200 ? -5.467 -10.875 3.254 1.00 95.31 200 GLY A O 1
ATOM 1532 N N . ASN A 1 201 ? -5.973 -12.554 1.828 1.00 97.00 201 ASN A N 1
ATOM 1533 C CA . ASN A 1 201 ? -4.585 -12.928 1.561 1.00 97.00 201 ASN A CA 1
ATOM 1534 C C . ASN A 1 201 ? -4.072 -12.180 0.332 1.00 97.00 201 ASN A C 1
ATOM 1536 O O . ASN A 1 201 ? -4.732 -12.151 -0.708 1.00 97.00 201 ASN A O 1
ATOM 1540 N N . VAL A 1 202 ? -2.881 -11.599 0.459 1.00 98.38 202 VAL A N 1
ATOM 1541 C CA . VAL A 1 202 ? -2.216 -10.860 -0.616 1.00 98.38 202 VAL A CA 1
ATOM 1542 C C . VAL A 1 202 ? -1.298 -11.799 -1.394 1.00 98.38 202 VAL A C 1
ATOM 1544 O O . VAL A 1 202 ? -0.442 -12.462 -0.810 1.00 98.38 202 VAL A O 1
ATOM 1547 N N . HIS A 1 203 ? -1.446 -11.816 -2.716 1.00 98.25 203 HIS A N 1
ATOM 1548 C CA . HIS A 1 203 ? -0.684 -12.660 -3.634 1.00 98.25 203 HIS A CA 1
ATOM 1549 C C . HIS A 1 203 ? 0.137 -11.785 -4.582 1.00 98.25 203 HIS A C 1
ATOM 1551 O O . HIS A 1 203 ? -0.411 -11.153 -5.488 1.00 98.25 203 HIS A O 1
ATOM 1557 N N . MET A 1 204 ? 1.457 -11.744 -4.394 1.00 98.25 204 MET A N 1
ATOM 1558 C CA . MET A 1 204 ? 2.357 -11.003 -5.287 1.00 98.25 204 MET A CA 1
ATOM 1559 C C . MET A 1 204 ? 2.412 -11.647 -6.678 1.00 98.25 204 MET A C 1
ATOM 1561 O O . MET A 1 204 ? 2.308 -12.865 -6.807 1.00 98.25 204 MET A O 1
ATOM 1565 N N . ASP A 1 205 ? 2.614 -10.830 -7.713 1.00 98.19 205 ASP A N 1
ATOM 1566 C CA . ASP A 1 205 ? 2.845 -11.270 -9.098 1.00 98.19 205 ASP A CA 1
ATOM 1567 C C . ASP A 1 205 ? 1.721 -12.110 -9.732 1.00 98.19 205 ASP A C 1
ATOM 1569 O O . ASP A 1 205 ? 1.983 -13.034 -10.505 1.00 98.19 205 ASP A O 1
ATOM 1573 N N . THR A 1 206 ? 0.464 -11.822 -9.395 1.00 98.19 206 THR A N 1
ATOM 1574 C CA . THR A 1 206 ? -0.706 -12.572 -9.901 1.00 98.19 206 THR A CA 1
ATOM 1575 C C . THR A 1 206 ? -1.704 -11.713 -10.675 1.00 98.19 206 THR A C 1
ATOM 1577 O O . THR A 1 206 ? -2.609 -12.251 -11.310 1.00 98.19 206 THR A O 1
ATOM 1580 N N . GLY A 1 207 ? -1.549 -10.389 -10.634 1.00 97.56 207 GLY A N 1
ATOM 1581 C CA . GLY A 1 207 ? -2.380 -9.432 -11.351 1.00 97.56 207 GLY A CA 1
ATOM 1582 C C . GLY A 1 207 ? -1.812 -9.049 -12.723 1.00 97.56 207 GLY A C 1
ATOM 1583 O O . GLY A 1 207 ? -0.793 -9.584 -13.158 1.00 97.56 207 GLY A O 1
ATOM 1584 N N . PRO A 1 208 ? -2.466 -8.108 -13.424 1.00 97.06 208 PRO A N 1
ATOM 1585 C CA . PRO A 1 208 ? -1.962 -7.564 -14.682 1.00 97.06 208 PRO A CA 1
ATOM 1586 C C . PRO A 1 208 ? -0.669 -6.759 -14.480 1.00 97.06 208 PRO A C 1
ATOM 1588 O O . PRO A 1 208 ? -0.395 -6.260 -13.390 1.00 97.06 208 PRO A O 1
ATOM 1591 N N . GLU A 1 209 ? 0.110 -6.603 -15.549 1.00 96.88 209 GLU A N 1
ATOM 1592 C CA . GLU A 1 209 ? 1.313 -5.763 -15.559 1.00 96.88 209 GLU A CA 1
ATOM 1593 C C . GLU A 1 209 ? 0.942 -4.280 -15.422 1.00 96.88 209 GLU A C 1
ATOM 1595 O O . GLU A 1 209 ? 0.003 -3.799 -16.069 1.00 96.88 209 GLU A O 1
ATOM 1600 N N . ASN A 1 210 ? 1.657 -3.562 -14.558 1.00 93.81 210 ASN A N 1
ATOM 1601 C CA . ASN A 1 210 ? 1.523 -2.115 -14.420 1.00 93.81 210 ASN A CA 1
ATOM 1602 C C . ASN A 1 210 ? 1.853 -1.411 -15.740 1.00 93.81 210 ASN A C 1
ATOM 1604 O O . ASN A 1 210 ? 2.769 -1.823 -16.446 1.00 93.81 210 ASN A O 1
ATOM 1608 N N . ALA A 1 211 ? 1.123 -0.339 -16.065 1.00 89.94 211 ALA A N 1
ATOM 1609 C CA . ALA A 1 211 ? 1.539 0.530 -17.158 1.00 89.94 211 ALA A CA 1
ATOM 1610 C C . ALA A 1 211 ? 2.875 1.183 -16.798 1.00 89.94 211 ALA A C 1
ATOM 1612 O O . ALA A 1 211 ? 3.072 1.635 -15.666 1.00 89.94 211 ALA A O 1
ATOM 1613 N N . ARG A 1 212 ? 3.783 1.251 -17.767 1.00 79.38 212 ARG A N 1
ATOM 1614 C CA . ARG A 1 212 ? 5.022 2.012 -17.607 1.00 79.38 212 ARG A CA 1
ATOM 1615 C C . ARG A 1 212 ? 4.701 3.505 -17.660 1.00 79.38 212 ARG A C 1
ATOM 1617 O O . ARG A 1 212 ? 4.082 3.963 -18.622 1.00 79.38 212 ARG A O 1
ATOM 1624 N N . LYS A 1 213 ? 5.113 4.234 -16.627 1.00 62.62 213 LYS A N 1
ATOM 1625 C CA . LYS A 1 213 ? 5.182 5.695 -16.629 1.00 62.62 213 LYS A CA 1
ATOM 1626 C C . LYS A 1 213 ? 6.588 6.161 -16.997 1.00 62.62 213 LYS A C 1
ATOM 1628 O O . LYS A 1 213 ? 7.560 5.401 -16.748 1.00 62.62 213 LYS A O 1
#

Radius of gyration: 17.02 Å; Cα contacts (8 Å, |Δi|>4): 564; chains: 1; bounding box: 37×60×43 Å

Mean predicted aligned error: 5.27 Å

Secondary structure (DSSP, 8-state):
-------------EEEEE--SEEEPPTTEEEEEPP-S-EEEEEEEETTS--EEEEEEEETTS-EEEEESS-BSSSTT--BSB-TTSSEEE--------SSSEEEEEEEE---TTEEEEEEEEE--GGG-S--TTTTT-EEEEE-SSS-EEEE-GGGS---TT--EEEEEEEEESSSEEEEEEEEEPPTT--BPPEE-TTS-EETT-SPBBPP-

Sequence (213 aa):
MFGIGKKTTEATASDLGVAQGRISLQKNQIISLTKTPKITVTVTWPDRTDYDVFALVLYTDGHVETVAQFGTERNPRDYR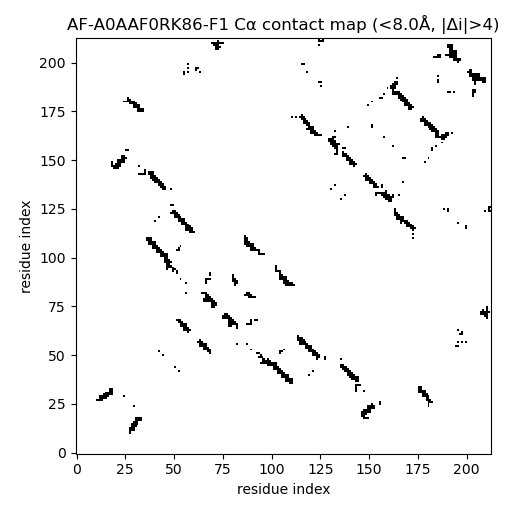PSTTDGAVTHLGDIKRGTGRDIANESIDIALNPNIAAIVPVVYSAKSNGTGSFRRYQVGMSIDNGQGDIVTIDAHDASDNDHIYSCVPGIIRNTSAVQIQKLELYSKPNSELRPTIDRHGNVHMDTGPENARK

Foldseek 3Di:
DDDDDPDPPDPAADEPEEFDFEAEDDASYKYFYAAAQKKKKKKKFQLLFFKFKKKWWAWLVWDTAIAGPFDFQVCGPPHHQADPVRQKGKPDGDHRDPRPDMDMTMIMGRDDNGTFKMWMKMFGDCVRPFWWCLRRFIKMWMGNVPRGIYIHTSPVTDGGRQWTMWGQWMWGDDNTTMITGHTDTADGNAQACWDAGSVGDIGHRPHGGTHHD

Solvent-accessible surface area (backbone atoms only — not comparable to full-atom values): 11439 Å² total; per-residue (Å²): 136,85,83,81,74,82,76,80,76,77,79,75,65,48,74,72,50,68,66,76,38,77,46,76,52,54,83,39,26,29,38,26,40,74,77,48,82,41,32,40,39,37,37,37,29,53,12,72,49,50,59,48,62,33,31,42,38,34,30,68,91,47,54,73,49,64,26,19,85,56,18,26,60,91,41,51,83,62,55,30,43,37,42,96,86,60,37,38,31,46,77,58,83,56,73,57,59,92,55,84,51,76,40,59,38,40,37,40,33,39,84,53,93,56,45,39,34,38,35,50,35,44,34,36,47,74,83,70,55,77,52,16,48,30,78,44,46,43,25,38,38,42,32,35,84,78,68,35,32,44,30,41,61,23,84,82,38,57,70,53,41,47,42,26,34,36,31,57,32,41,41,34,59,63,99,41,36,35,37,34,34,58,67,46,61,27,54,73,80,35,58,35,33,61,41,67,50,76,86,71,51,77,41,64,58,70,39,66,42,52,37,80,115

pLDDT: mean 91.56, std 12.78, range [36.56, 98.88]

Nearest PDB structures (foldseek):
  4bz4-assembly6_F  TM=2.387E-01  e=1.141E+00  Methylomicrobium album BG8
  4bz4-assembly4_D  TM=2.508E-01  e=1.783E+00  Methylomicrobium album BG8
  7r4q-assembly1_C  TM=1.680E-01  e=2.673E-01  Severe acute respiratory syndrome coronavirus 2
  4bz4-assembly5_E  TM=2.618E-01  e=1.994E+00  Methylomicrobium album BG8
  4bhu-assembly1_C  TM=2.841E-01  e=3.295E+00  Bacillus subtilis subsp. subtilis NCIB 3610 = ATCC 6051 = DSM 10